Protein AF-A0A9D1CEJ8-F1 (afdb_monomer_lite)

Radius of gyration: 33.01 Å; chains: 1; bounding box: 83×47×90 Å

Foldseek 3Di:
DVVVVVVVVVVVVVVCVVVVVVVVVVVVVVVVVVVQLVVQCVVVVDNVVSVVVVVVVVVVVVQQVVCCVPVVHGPVVVVVLVVLCVPVVSNVVVVVVVLVVCQVVDPDPPDDQQWWWADPPDPLRTAIWGFSDDDPQKTWTFGAAALGRVDGDIDIDGNVRIGGDPDDPVNSNVCRNVVNPDVPPVVRVVCRSVVVVVVVLQVVAFAKEAEPDDDPQNVVDPDDRIDTDSHPVVSVVVLVVVQCCCCPPTDVFWHWDWDDDPRYIYIDIDGD

Secondary structure (DSSP, 8-state):
-HHHHHHHHHHHHHHHHHHHHHHHHHHHHHHHHHHHHHHHHHHHT-HHHHHHHHHHHHHHHHHHHHHHHHHSS-HHHHHHHHHHTTSHHHHHHHHHHHHHHHHHH---TTS--SEEEEE-SSTT-EEEEEEEEEETTEEEEEEE-SS-TTSEEEEEEEGGGEEE----HHHHHHHHHTTTSS-TTHHHHHHHHHHHHHHHHHHH--EEEEESS--TTGGGSS--SEEEESSHHHHHHHHHHHHHHIIIII-SSEEEEEEE-SSEEEEEEEE-

pLDDT: mean 82.59, std 12.03, range [38.78, 96.5]

Sequence (272 aa):
MMSLLFRYVLIGALALIPLFIVVQVVFWVNQLSVDLFQQISLYTNSTLYSSLIIAVTIFILGFIGFSTEKFGKSLVVSVIDKTLDKIPAIRIIYNIVKKITNLFMSKNKDDKKEVVLVEYPKKDLWVPAYVLSKHEDVLVLFVPTSPNPTSGYTVIVQRENIKETSLSVAEASQFIISMGADFIKKEEISAIIKNNKINTIKGNNMTTLRMEKQCGCFKKSSFSAEQTFNTKEEALEEAKNMCEDMNETFCQKHSFSFEENENEILIKMAQN

Structure (mmCIF, N/CA/C/O backbone):
data_AF-A0A9D1CEJ8-F1
#
_entry.id   AF-A0A9D1CEJ8-F1
#
loop_
_atom_site.group_PDB
_atom_site.id
_atom_site.type_symbol
_atom_site.label_atom_id
_atom_site.label_alt_id
_atom_site.label_comp_id
_atom_site.label_asym_id
_atom_site.label_entity_id
_atom_site.label_seq_id
_atom_site.pdbx_PDB_ins_code
_atom_site.Cartn_x
_atom_site.Cartn_y
_atom_site.Cartn_z
_atom_site.occupancy
_atom_site.B_iso_or_equiv
_atom_site.auth_seq_id
_atom_site.auth_comp_id
_atom_site.auth_asym_id
_atom_site.auth_atom_id
_atom_site.pdbx_PDB_model_num
ATOM 1 N N . MET A 1 1 ? 33.376 -26.646 20.771 1.00 59.91 1 MET A N 1
ATOM 2 C CA . MET A 1 1 ? 34.199 -25.672 20.014 1.00 59.91 1 MET A CA 1
ATOM 3 C C . MET A 1 1 ? 33.673 -25.452 18.594 1.00 59.91 1 MET A C 1
ATOM 5 O O . MET A 1 1 ? 33.426 -24.304 18.249 1.00 59.91 1 MET A O 1
ATOM 9 N N . MET A 1 2 ? 33.384 -26.515 17.822 1.00 61.91 2 MET A N 1
ATOM 10 C CA . MET A 1 2 ? 32.759 -26.438 16.481 1.00 61.91 2 MET A CA 1
ATOM 11 C C . MET A 1 2 ? 31.459 -25.605 16.450 1.00 61.91 2 MET A C 1
ATOM 13 O O . MET A 1 2 ? 31.261 -24.797 15.552 1.00 61.91 2 MET A O 1
ATOM 17 N N . SER A 1 3 ? 30.611 -25.730 17.477 1.00 78.44 3 SER A N 1
ATOM 18 C CA . SER A 1 3 ? 29.352 -24.978 17.595 1.00 78.44 3 SER A CA 1
ATOM 19 C C . SER A 1 3 ? 29.535 -23.474 17.833 1.00 78.44 3 SER A C 1
ATOM 21 O O . SER A 1 3 ? 28.673 -22.691 17.444 1.00 78.44 3 SER A O 1
ATOM 23 N N . LEU A 1 4 ? 30.650 -23.052 18.443 1.00 82.50 4 LEU A N 1
ATOM 24 C CA . LEU A 1 4 ? 30.933 -21.642 18.721 1.00 82.50 4 LEU A CA 1
ATOM 25 C C . LEU A 1 4 ? 31.444 -20.939 17.457 1.00 82.50 4 LEU A C 1
ATOM 27 O O . LEU A 1 4 ? 30.945 -19.879 17.095 1.00 82.50 4 LEU A O 1
ATOM 31 N N . LEU A 1 5 ? 32.384 -21.574 16.747 1.00 86.31 5 LEU A N 1
ATOM 32 C CA . LEU A 1 5 ? 32.908 -21.074 15.475 1.00 86.31 5 LEU A CA 1
ATOM 33 C C . LEU A 1 5 ? 31.806 -21.016 14.411 1.00 86.31 5 LEU A C 1
ATOM 35 O O . LEU A 1 5 ? 31.629 -19.983 13.773 1.00 86.31 5 LEU A O 1
ATOM 39 N N . PHE A 1 6 ? 31.003 -22.078 14.289 1.00 90.81 6 PHE A N 1
ATOM 40 C CA . PHE A 1 6 ? 29.855 -22.103 13.381 1.00 90.81 6 PHE A CA 1
ATOM 41 C C . PHE A 1 6 ? 28.839 -20.993 13.696 1.00 90.81 6 PHE A C 1
ATOM 43 O O . PHE A 1 6 ? 28.349 -20.336 12.783 1.00 90.81 6 PHE A O 1
ATOM 50 N N . ARG A 1 7 ? 28.576 -20.712 14.982 1.00 89.75 7 ARG A N 1
ATOM 51 C CA . ARG A 1 7 ? 27.690 -19.616 15.402 1.00 89.75 7 ARG A CA 1
ATOM 52 C C . ARG A 1 7 ? 28.203 -18.249 14.945 1.00 89.75 7 ARG A C 1
ATOM 54 O O . ARG A 1 7 ? 27.414 -17.470 14.420 1.00 89.75 7 ARG A O 1
ATOM 61 N N . TYR A 1 8 ? 29.492 -17.952 15.112 1.00 93.69 8 TYR A N 1
ATOM 62 C CA . TYR A 1 8 ? 30.057 -16.675 14.657 1.00 93.69 8 TYR A CA 1
ATOM 63 C C . TYR A 1 8 ? 30.065 -16.548 13.130 1.00 93.69 8 TYR A C 1
ATOM 65 O O . TYR A 1 8 ? 29.731 -15.483 12.616 1.00 93.69 8 TYR A O 1
ATOM 73 N N . VAL A 1 9 ? 30.365 -17.633 12.407 1.00 94.56 9 VAL A N 1
ATOM 74 C CA . VAL A 1 9 ? 30.275 -17.668 10.938 1.00 94.56 9 VAL A CA 1
ATOM 75 C C . VAL A 1 9 ? 28.839 -17.413 10.473 1.00 94.56 9 VAL A C 1
ATOM 77 O O . VAL A 1 9 ? 28.629 -16.611 9.569 1.00 94.56 9 VAL A O 1
ATOM 80 N N . LEU A 1 10 ? 27.843 -18.030 11.114 1.00 92.69 10 LEU A N 1
ATOM 81 C CA . LEU A 1 10 ? 26.433 -17.872 10.753 1.00 92.69 10 LEU A CA 1
ATOM 82 C C . LEU A 1 10 ? 25.906 -16.460 11.057 1.00 92.69 10 LEU A C 1
ATOM 84 O O . LEU A 1 10 ? 25.199 -15.887 10.234 1.00 92.69 10 LEU A O 1
ATOM 88 N N . ILE A 1 11 ? 26.300 -15.867 12.192 1.00 94.31 11 ILE A N 1
ATOM 89 C CA . ILE A 1 11 ? 25.991 -14.463 12.519 1.00 94.31 11 ILE A CA 1
ATOM 90 C C . ILE A 1 11 ? 26.627 -13.521 11.488 1.00 94.31 11 ILE A C 1
ATOM 92 O O . ILE A 1 11 ? 25.953 -12.622 10.991 1.00 94.31 11 ILE A O 1
ATOM 96 N N . GLY A 1 12 ? 27.897 -13.745 11.135 1.00 94.12 12 GLY A N 1
ATOM 97 C CA . GLY A 1 12 ? 28.589 -12.960 10.111 1.00 94.12 12 GLY A CA 1
ATOM 98 C C . GLY A 1 12 ? 27.935 -13.083 8.732 1.00 94.12 12 GLY A C 1
ATOM 99 O O . GLY A 1 12 ? 27.731 -12.077 8.060 1.00 94.12 12 GLY A O 1
ATOM 100 N N . ALA A 1 13 ? 27.536 -14.294 8.336 1.00 93.25 13 ALA A N 1
ATOM 101 C CA . ALA A 1 13 ? 26.835 -14.536 7.078 1.00 93.25 13 ALA A CA 1
ATOM 102 C C . ALA A 1 13 ? 25.468 -13.832 7.038 1.00 93.25 13 ALA A C 1
ATOM 104 O O . ALA A 1 13 ? 25.184 -13.122 6.077 1.00 93.25 13 ALA A O 1
ATOM 105 N N . LEU A 1 14 ? 24.652 -13.966 8.092 1.00 93.56 14 LEU A N 1
ATOM 106 C CA . LEU A 1 14 ? 23.350 -13.294 8.209 1.00 93.56 14 LEU A CA 1
ATOM 107 C C . LEU A 1 14 ? 23.483 -11.767 8.145 1.00 93.56 14 LEU A C 1
ATOM 109 O O . LEU A 1 14 ? 22.696 -11.114 7.464 1.00 93.56 14 LEU A O 1
ATOM 113 N N . ALA A 1 15 ? 24.499 -11.202 8.803 1.00 93.44 15 ALA A N 1
ATOM 114 C CA . ALA A 1 15 ? 24.759 -9.764 8.788 1.00 93.44 15 ALA A CA 1
ATOM 115 C C . ALA A 1 15 ? 25.098 -9.228 7.383 1.00 93.44 15 ALA A C 1
ATOM 117 O O . ALA A 1 15 ? 24.832 -8.063 7.092 1.00 93.44 15 ALA A O 1
ATOM 118 N N . LEU A 1 16 ? 25.650 -10.068 6.501 1.00 95.94 16 LEU A N 1
ATOM 119 C CA . LEU A 1 16 ? 26.005 -9.697 5.129 1.00 95.94 16 LEU A CA 1
ATOM 120 C C . LEU A 1 16 ? 24.867 -9.894 4.115 1.00 95.94 16 LEU A C 1
ATOM 122 O O . LEU A 1 16 ? 24.979 -9.396 2.995 1.00 95.94 16 LEU A O 1
ATOM 126 N N . ILE A 1 17 ? 23.765 -10.565 4.479 1.00 94.44 17 ILE A N 1
ATOM 127 C CA . ILE A 1 17 ? 22.633 -10.812 3.565 1.00 94.44 17 ILE A CA 1
ATOM 128 C C . ILE A 1 17 ? 22.080 -9.516 2.947 1.00 94.44 17 ILE A C 1
ATOM 130 O O . ILE A 1 17 ? 21.926 -9.487 1.726 1.00 94.44 17 ILE A O 1
ATOM 134 N N . PRO A 1 18 ? 21.809 -8.429 3.702 1.00 90.88 18 PRO A N 1
ATOM 135 C CA . PRO A 1 18 ? 21.280 -7.201 3.106 1.00 90.88 18 PRO A CA 1
ATOM 136 C C . PRO A 1 18 ? 22.221 -6.605 2.054 1.00 90.88 18 PRO A C 1
ATOM 138 O O . PRO A 1 18 ? 21.777 -6.217 0.975 1.00 90.88 18 PRO A O 1
ATOM 141 N N . LEU A 1 19 ? 23.530 -6.597 2.331 1.00 94.50 19 LEU A N 1
ATOM 142 C CA . LEU A 1 19 ? 24.539 -6.128 1.382 1.00 94.50 19 LEU A CA 1
ATOM 143 C C . LEU A 1 19 ? 24.573 -7.012 0.130 1.00 94.50 19 LEU A C 1
ATOM 145 O O . LEU A 1 19 ? 24.604 -6.500 -0.987 1.00 94.50 19 LEU A O 1
ATOM 149 N N . PHE A 1 20 ? 24.520 -8.333 0.309 1.00 95.19 20 PHE A N 1
ATOM 150 C CA . PHE A 1 20 ? 24.457 -9.284 -0.796 1.00 95.19 20 PHE A CA 1
ATOM 151 C C . PHE A 1 20 ? 23.229 -9.045 -1.688 1.00 95.19 20 PHE A C 1
ATOM 153 O O . PHE A 1 20 ? 23.363 -9.030 -2.910 1.00 95.19 20 PHE A O 1
ATOM 160 N N . ILE A 1 21 ? 22.055 -8.785 -1.100 1.00 93.00 21 ILE A N 1
ATOM 161 C CA . ILE A 1 21 ? 20.830 -8.462 -1.849 1.00 93.00 21 ILE A CA 1
ATOM 162 C C . ILE A 1 21 ? 21.005 -7.168 -2.652 1.00 93.00 21 ILE A C 1
ATOM 164 O O . ILE A 1 21 ? 20.671 -7.145 -3.834 1.00 93.00 21 ILE A O 1
ATOM 168 N N . VAL A 1 22 ? 21.563 -6.108 -2.059 1.00 93.94 22 VAL A N 1
ATOM 169 C CA . VAL A 1 22 ? 21.827 -4.848 -2.780 1.00 93.94 22 VAL A CA 1
ATOM 170 C C . VAL A 1 22 ? 22.737 -5.092 -3.985 1.00 93.94 22 VAL A C 1
ATOM 172 O O . VAL A 1 22 ? 22.436 -4.634 -5.086 1.00 93.94 22 VAL A O 1
ATOM 175 N N . VAL A 1 23 ? 23.811 -5.864 -3.807 1.00 96.50 23 VAL A N 1
ATOM 176 C CA . VAL A 1 23 ? 24.725 -6.230 -4.897 1.00 96.50 23 VAL A CA 1
ATOM 177 C C . VAL A 1 23 ? 23.991 -7.004 -6.002 1.00 96.50 23 VAL A C 1
ATOM 179 O O . VAL A 1 23 ? 24.150 -6.674 -7.176 1.00 96.50 23 VAL A O 1
ATOM 182 N N . GLN A 1 24 ? 23.141 -7.975 -5.653 1.00 94.56 24 GLN A N 1
ATOM 183 C CA . GLN A 1 24 ? 22.321 -8.717 -6.623 1.00 94.56 24 GLN A CA 1
ATOM 184 C C . GLN A 1 24 ? 21.390 -7.799 -7.424 1.00 94.56 24 GLN A C 1
ATOM 186 O O . GLN A 1 24 ? 21.320 -7.914 -8.646 1.00 94.56 24 GLN A O 1
ATOM 191 N N . VAL A 1 25 ? 20.717 -6.855 -6.760 1.00 92.31 25 VAL A N 1
ATOM 192 C CA . VAL A 1 25 ? 19.839 -5.877 -7.421 1.00 92.31 25 VAL A CA 1
ATOM 193 C C . VAL A 1 25 ? 20.630 -5.018 -8.409 1.00 92.31 25 VAL A C 1
ATOM 195 O O . VAL A 1 25 ? 20.176 -4.813 -9.532 1.00 92.31 25 VAL A O 1
ATOM 198 N N . VAL A 1 26 ? 21.831 -4.561 -8.041 1.00 94.38 26 VAL A N 1
ATOM 199 C CA . VAL A 1 26 ? 22.698 -3.776 -8.937 1.00 94.38 26 VAL A CA 1
ATOM 200 C C . VAL A 1 26 ? 23.083 -4.575 -10.183 1.00 94.38 26 VAL A C 1
ATOM 202 O O . VAL A 1 26 ? 22.958 -4.066 -11.298 1.00 94.38 26 VAL A O 1
ATOM 205 N N . PHE A 1 27 ? 23.501 -5.834 -10.022 1.00 94.31 27 PHE A N 1
ATOM 206 C CA . PHE A 1 27 ? 23.815 -6.699 -11.162 1.00 94.31 27 PHE A CA 1
ATOM 207 C C . PHE A 1 27 ? 22.592 -6.970 -12.040 1.00 94.31 27 PHE A C 1
ATOM 209 O O . PHE A 1 27 ? 22.706 -6.924 -13.264 1.00 94.31 27 PHE A O 1
ATOM 216 N N . TRP A 1 28 ? 21.421 -7.186 -11.438 1.00 94.50 28 TRP A N 1
ATOM 217 C CA . TRP A 1 28 ? 20.170 -7.377 -12.168 1.00 94.50 28 TRP A CA 1
ATOM 218 C C . TRP A 1 28 ? 19.786 -6.142 -12.996 1.00 94.50 28 TRP A C 1
ATOM 220 O O . TRP A 1 28 ? 19.469 -6.276 -14.175 1.00 94.50 28 TRP A O 1
ATOM 230 N N . VAL A 1 29 ? 19.884 -4.933 -12.427 1.00 90.62 29 VAL A N 1
ATOM 231 C CA . VAL A 1 29 ? 19.626 -3.673 -13.151 1.00 90.62 29 VAL A CA 1
ATOM 232 C C . VAL A 1 29 ? 20.618 -3.477 -14.299 1.00 90.62 29 VAL A C 1
ATOM 234 O O . VAL A 1 29 ? 20.222 -3.061 -15.391 1.00 90.62 29 VAL A O 1
ATOM 237 N N . ASN A 1 30 ? 21.898 -3.785 -14.078 1.00 92.12 30 ASN A N 1
ATOM 238 C CA . ASN A 1 30 ? 22.907 -3.717 -15.130 1.00 92.12 30 ASN A CA 1
ATOM 239 C C . ASN A 1 30 ? 22.579 -4.688 -16.275 1.00 92.12 30 ASN A C 1
ATOM 241 O O . ASN A 1 30 ? 22.570 -4.281 -17.434 1.00 92.12 30 ASN A O 1
ATOM 245 N N . GLN A 1 31 ? 22.238 -5.939 -15.952 1.00 91.25 31 GLN A N 1
ATOM 246 C CA . GLN A 1 31 ? 21.870 -6.943 -16.948 1.00 91.25 31 GLN A CA 1
ATOM 247 C C . GLN A 1 31 ? 20.624 -6.528 -17.735 1.00 91.25 31 GLN A C 1
ATOM 249 O O . GLN A 1 31 ? 20.653 -6.522 -18.960 1.00 91.25 31 GLN A O 1
ATOM 254 N N . LEU A 1 32 ? 19.571 -6.079 -17.044 1.00 90.19 32 LEU A N 1
ATOM 255 C CA . LEU A 1 32 ? 18.360 -5.553 -17.673 1.00 90.19 32 LEU A CA 1
ATOM 256 C C . LEU A 1 32 ? 18.681 -4.408 -18.646 1.00 90.19 32 LEU A C 1
ATOM 258 O O . LEU A 1 32 ? 18.133 -4.353 -19.745 1.00 90.19 32 LEU A O 1
ATOM 262 N N . SER A 1 33 ? 19.584 -3.503 -18.261 1.00 86.06 33 SER A N 1
ATOM 263 C CA . SER A 1 33 ? 19.989 -2.374 -19.106 1.00 86.06 33 SER A CA 1
ATOM 264 C C . SER A 1 33 ? 20.724 -2.837 -20.368 1.00 86.06 33 SER A C 1
ATOM 266 O O . SER A 1 33 ? 20.442 -2.338 -21.459 1.00 86.06 33 SER A O 1
ATOM 268 N N . VAL A 1 34 ? 21.637 -3.805 -20.234 1.00 89.12 34 VAL A N 1
ATOM 269 C CA . VAL A 1 34 ? 22.367 -4.402 -21.363 1.00 89.12 34 VAL A CA 1
ATOM 270 C C . VAL A 1 34 ? 21.415 -5.148 -22.293 1.00 89.12 34 VAL A C 1
ATOM 272 O O . VAL A 1 34 ? 21.475 -4.938 -23.503 1.00 89.12 34 VAL A O 1
ATOM 275 N N . ASP A 1 35 ? 20.504 -5.954 -21.749 1.00 88.88 35 ASP A N 1
ATOM 276 C CA . ASP A 1 35 ? 19.550 -6.742 -22.530 1.00 88.88 35 ASP A CA 1
ATOM 277 C C . ASP A 1 35 ? 18.623 -5.831 -23.351 1.00 88.88 35 ASP A C 1
ATOM 279 O O . ASP A 1 35 ? 18.440 -6.046 -24.552 1.00 88.88 35 ASP A O 1
ATOM 283 N N . LEU A 1 36 ? 18.087 -4.767 -22.739 1.00 86.19 36 LEU A N 1
ATOM 284 C CA . LEU A 1 36 ? 17.272 -3.768 -23.440 1.00 86.19 36 LEU A CA 1
ATOM 285 C C . LEU A 1 36 ? 18.071 -3.052 -24.539 1.00 86.19 36 LEU A C 1
ATOM 287 O O . LEU A 1 36 ? 17.572 -2.885 -25.655 1.00 86.19 36 LEU A O 1
ATOM 291 N N . PHE A 1 37 ? 19.320 -2.663 -24.258 1.00 86.94 37 PHE A N 1
ATOM 292 C CA . PHE A 1 37 ? 20.194 -2.035 -25.253 1.00 86.94 37 PHE A CA 1
ATOM 293 C C . PHE A 1 37 ? 20.489 -2.976 -26.423 1.00 86.94 37 PHE A C 1
ATOM 295 O O . PHE A 1 37 ? 20.410 -2.571 -27.583 1.00 86.94 37 PHE A O 1
ATOM 302 N N . GLN A 1 38 ? 20.802 -4.239 -26.135 1.00 86.62 38 GLN A N 1
ATOM 303 C CA . GLN A 1 38 ? 21.131 -5.233 -27.145 1.00 86.62 38 GLN A CA 1
ATOM 304 C C . GLN A 1 38 ? 19.926 -5.547 -28.033 1.00 86.62 38 GLN A C 1
ATOM 306 O O . GLN A 1 38 ? 20.083 -5.598 -29.249 1.00 86.62 38 GLN A O 1
ATOM 311 N N . GLN A 1 39 ? 18.723 -5.687 -27.468 1.00 87.38 39 GLN A N 1
ATOM 312 C CA . GLN A 1 39 ? 17.503 -5.905 -28.254 1.00 87.38 39 GLN A CA 1
ATOM 313 C C . GLN A 1 39 ? 17.250 -4.766 -29.254 1.00 87.38 39 GLN A C 1
ATOM 315 O O . GLN A 1 39 ? 16.968 -5.020 -30.426 1.00 87.38 39 GLN A O 1
ATOM 320 N N . ILE A 1 40 ? 17.418 -3.512 -28.825 1.00 83.94 40 ILE A N 1
ATOM 321 C CA . ILE A 1 40 ? 17.265 -2.337 -29.699 1.00 83.94 40 ILE A CA 1
ATOM 322 C C . ILE A 1 40 ? 18.401 -2.270 -30.735 1.00 83.94 40 ILE A C 1
ATOM 324 O O . ILE A 1 40 ? 18.158 -1.969 -31.907 1.00 83.94 40 ILE A O 1
ATOM 328 N N . SER A 1 41 ? 19.631 -2.592 -30.325 1.00 84.44 41 SER A N 1
ATOM 329 C CA . SER A 1 41 ? 20.813 -2.609 -31.195 1.00 84.44 41 SER A CA 1
ATOM 330 C C . SER A 1 41 ? 20.728 -3.652 -32.297 1.00 84.44 41 SER A C 1
ATOM 332 O O . SER A 1 41 ? 21.037 -3.341 -33.445 1.00 84.44 41 SER A O 1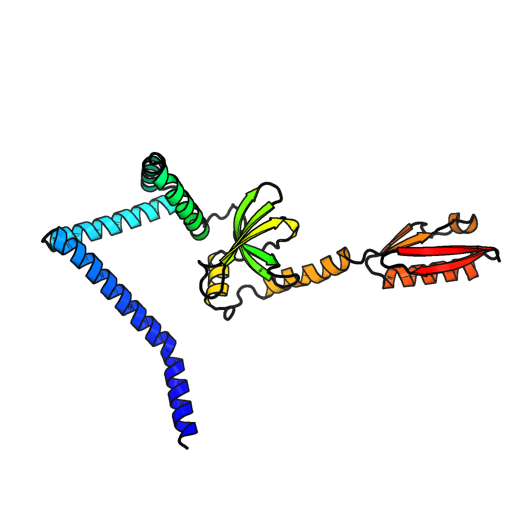
ATOM 334 N N . LEU A 1 42 ? 20.215 -4.844 -31.992 1.00 83.62 42 LEU A N 1
ATOM 335 C CA . LEU A 1 42 ? 19.968 -5.890 -32.983 1.00 83.62 42 LEU A CA 1
ATOM 336 C C . LEU A 1 42 ? 18.916 -5.470 -34.015 1.00 83.62 42 LEU A C 1
ATOM 338 O O . LEU A 1 42 ? 19.057 -5.786 -35.192 1.00 83.62 42 LEU A O 1
ATOM 342 N N . TYR A 1 43 ? 17.885 -4.733 -33.598 1.00 84.38 43 TYR A N 1
ATOM 343 C CA . TYR A 1 43 ? 16.869 -4.225 -34.521 1.00 84.38 43 TYR A CA 1
ATOM 344 C C . TYR A 1 43 ? 17.403 -3.096 -35.414 1.00 84.38 43 TYR A C 1
ATOM 346 O O . TYR A 1 43 ? 17.057 -3.001 -36.590 1.00 84.38 43 TYR A O 1
ATOM 354 N N . THR A 1 44 ? 18.258 -2.236 -34.862 1.00 83.19 44 THR A N 1
ATOM 355 C CA . THR A 1 44 ? 18.708 -1.012 -35.538 1.00 83.19 44 THR A CA 1
ATOM 356 C C . THR A 1 44 ? 20.034 -1.190 -36.290 1.00 83.19 44 THR A C 1
ATOM 358 O O . THR A 1 44 ? 20.394 -0.349 -37.112 1.00 83.19 44 THR A O 1
ATOM 361 N N . ASN A 1 45 ? 20.779 -2.269 -36.015 1.00 81.88 45 ASN A N 1
ATOM 362 C CA . ASN A 1 45 ? 22.117 -2.564 -36.549 1.00 81.88 45 ASN A CA 1
ATOM 363 C C . ASN A 1 45 ? 23.131 -1.413 -36.387 1.00 81.88 45 ASN A C 1
ATOM 365 O O . ASN A 1 45 ? 24.085 -1.279 -37.153 1.00 81.88 45 ASN A O 1
ATOM 369 N N . SER A 1 46 ? 22.930 -0.551 -35.387 1.00 87.75 46 SER A N 1
ATOM 370 C CA . SER A 1 46 ? 23.779 0.613 -35.146 1.00 87.75 46 SER A CA 1
ATOM 371 C C . SER A 1 46 ? 23.694 1.086 -33.701 1.00 87.75 46 SER A C 1
ATOM 373 O O . SER A 1 46 ? 22.618 1.396 -33.175 1.00 87.75 46 SER A O 1
ATOM 375 N N . THR A 1 47 ? 24.862 1.210 -33.073 1.00 85.00 47 THR A N 1
ATOM 376 C CA . THR A 1 47 ? 25.028 1.683 -31.694 1.00 85.00 47 THR A CA 1
ATOM 377 C C . THR A 1 47 ? 24.535 3.122 -31.521 1.00 85.00 47 THR A C 1
ATOM 379 O O . THR A 1 47 ? 23.898 3.438 -30.516 1.00 85.00 47 THR A O 1
ATOM 382 N N . LEU A 1 48 ? 24.770 3.991 -32.516 1.00 86.31 48 LEU A N 1
ATOM 383 C CA . LEU A 1 48 ? 24.361 5.400 -32.465 1.00 86.31 48 LEU A CA 1
ATOM 384 C C . LEU A 1 48 ? 22.840 5.540 -32.415 1.00 86.31 48 LEU A C 1
ATOM 386 O O . LEU A 1 48 ? 22.315 6.157 -31.491 1.00 86.31 48 LEU A O 1
ATOM 390 N N . TYR A 1 49 ? 22.123 4.919 -33.350 1.00 85.44 49 TYR A N 1
ATOM 391 C CA . TYR A 1 49 ? 20.664 5.002 -33.364 1.00 85.44 49 TYR A CA 1
ATOM 392 C C . TYR A 1 49 ? 20.030 4.345 -32.130 1.00 85.44 49 TYR A C 1
ATOM 394 O O . TYR A 1 49 ? 19.061 4.874 -31.595 1.00 85.44 49 TYR A O 1
ATOM 402 N N . SER A 1 50 ? 20.615 3.263 -31.613 1.00 85.19 50 SER A N 1
ATOM 403 C CA . SER A 1 50 ? 20.132 2.601 -30.391 1.00 85.19 50 SER A CA 1
ATOM 404 C C . S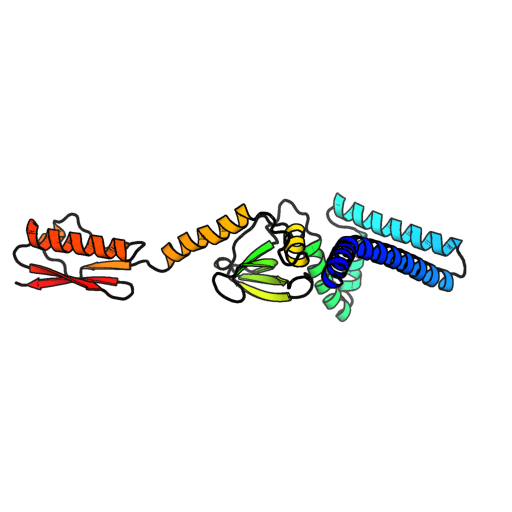ER A 1 50 ? 20.260 3.494 -29.162 1.00 85.19 50 SER A C 1
ATOM 406 O O . SER A 1 50 ? 19.307 3.650 -28.398 1.00 85.19 50 SER A O 1
ATOM 408 N N . SER A 1 51 ? 21.417 4.148 -29.007 1.00 85.25 51 SER A N 1
ATOM 409 C CA . SER A 1 51 ? 21.634 5.129 -27.940 1.00 85.25 51 SER A CA 1
ATOM 410 C C . SER A 1 51 ? 20.675 6.320 -28.051 1.00 85.25 51 SER A C 1
ATOM 412 O O . SER A 1 51 ? 20.130 6.762 -27.041 1.00 85.25 51 SER A O 1
ATOM 414 N N . LEU A 1 52 ? 20.386 6.781 -29.275 1.00 89.44 52 LEU A N 1
ATOM 415 C CA . LEU A 1 52 ? 19.435 7.861 -29.527 1.00 89.44 52 LEU A CA 1
ATOM 416 C C . LEU A 1 52 ? 17.999 7.459 -29.167 1.00 89.44 52 LEU A C 1
ATOM 418 O O . LEU A 1 52 ? 17.310 8.225 -28.501 1.00 89.44 52 LEU A O 1
ATOM 422 N N . ILE A 1 53 ? 17.553 6.259 -29.552 1.00 87.19 53 ILE A N 1
ATOM 423 C CA . ILE A 1 53 ? 16.219 5.736 -29.212 1.00 87.19 53 ILE A CA 1
ATOM 424 C C . ILE A 1 53 ? 16.043 5.657 -27.693 1.00 87.19 53 ILE A C 1
ATOM 426 O O . ILE A 1 53 ? 15.014 6.085 -27.167 1.00 87.19 53 ILE A O 1
ATOM 430 N N . ILE A 1 54 ? 17.050 5.159 -26.972 1.00 86.81 54 ILE A N 1
ATOM 431 C CA . ILE A 1 54 ? 17.013 5.076 -25.506 1.00 86.81 54 ILE A CA 1
ATOM 432 C C . ILE A 1 54 ? 16.991 6.474 -24.885 1.00 86.81 54 ILE A C 1
ATOM 434 O O . ILE A 1 54 ? 16.156 6.737 -24.022 1.00 86.81 54 ILE A O 1
ATOM 438 N N . ALA A 1 55 ? 17.839 7.395 -25.352 1.00 88.50 55 ALA A N 1
ATOM 439 C CA . ALA A 1 55 ? 17.864 8.772 -24.861 1.00 88.50 55 ALA A CA 1
ATOM 440 C C . ALA A 1 55 ? 16.519 9.484 -25.081 1.00 88.50 55 ALA A C 1
ATOM 442 O O . ALA A 1 55 ? 15.997 10.121 -24.167 1.00 88.50 55 ALA A O 1
ATOM 443 N N . VAL A 1 56 ? 15.916 9.319 -26.261 1.00 90.62 56 VAL A N 1
ATOM 444 C CA . VAL A 1 56 ? 14.581 9.844 -26.575 1.00 90.62 56 VAL A CA 1
ATOM 445 C C . VAL A 1 56 ? 13.519 9.196 -25.688 1.00 90.62 56 VAL A C 1
ATOM 447 O O . VAL A 1 56 ? 12.647 9.896 -25.182 1.00 90.62 56 VAL A O 1
ATOM 450 N N . THR A 1 57 ? 13.604 7.890 -25.435 1.00 86.81 57 THR A N 1
ATOM 451 C CA . THR A 1 57 ? 12.671 7.182 -24.544 1.00 86.81 57 THR A CA 1
ATOM 452 C C . THR A 1 57 ? 12.746 7.725 -23.117 1.00 86.81 57 THR A C 1
ATOM 454 O O . THR A 1 57 ? 11.716 8.068 -22.538 1.00 86.81 57 THR A O 1
ATOM 457 N N . ILE A 1 58 ? 13.955 7.878 -22.566 1.00 88.38 58 ILE A N 1
ATOM 458 C CA . ILE A 1 58 ? 14.174 8.470 -21.238 1.00 88.38 58 ILE A CA 1
ATOM 459 C C . ILE A 1 58 ? 13.640 9.905 -21.201 1.00 88.38 58 ILE A C 1
ATOM 461 O O . ILE A 1 58 ? 12.946 10.279 -20.256 1.00 88.38 58 ILE A O 1
ATOM 465 N N . PHE A 1 59 ? 13.908 10.697 -22.241 1.00 91.56 59 PHE A N 1
ATOM 466 C CA . PHE A 1 59 ? 13.410 12.065 -22.349 1.00 91.56 59 PHE A CA 1
ATOM 467 C C . PHE A 1 59 ? 11.877 12.123 -22.368 1.00 91.56 59 PHE A C 1
ATOM 469 O O . PHE A 1 59 ? 11.290 12.919 -21.639 1.00 91.56 59 PHE A O 1
ATOM 476 N N . ILE A 1 60 ? 11.214 11.257 -23.142 1.00 87.19 60 ILE A N 1
ATOM 477 C CA . ILE A 1 60 ? 9.748 11.170 -23.195 1.00 87.19 60 ILE A CA 1
ATOM 478 C C . ILE A 1 60 ? 9.182 10.784 -21.825 1.00 87.19 60 ILE A C 1
ATOM 480 O O . ILE A 1 60 ? 8.237 11.423 -21.363 1.00 87.19 60 ILE A O 1
ATOM 484 N N . LEU A 1 61 ? 9.762 9.787 -21.149 1.00 87.50 61 LEU A N 1
ATOM 485 C CA . LEU A 1 61 ? 9.341 9.391 -19.801 1.00 87.50 61 LEU A CA 1
ATOM 486 C C . LEU A 1 61 ? 9.496 10.546 -18.802 1.00 87.50 61 LEU A C 1
ATOM 488 O O . LEU A 1 61 ? 8.559 10.844 -18.059 1.00 87.50 61 LEU A O 1
ATOM 492 N N . GLY A 1 62 ? 10.633 11.247 -18.835 1.00 86.88 62 GLY A N 1
ATOM 493 C CA . GLY A 1 62 ? 10.874 12.435 -18.016 1.00 86.88 62 GLY A CA 1
ATOM 494 C C . GLY A 1 62 ? 9.882 13.563 -18.309 1.00 86.88 62 GLY A C 1
ATOM 495 O O . GLY A 1 62 ? 9.333 14.163 -17.387 1.00 86.88 62 GLY A O 1
ATOM 496 N N . PHE A 1 63 ? 9.574 13.806 -19.584 1.00 87.44 63 PHE A N 1
ATOM 497 C CA . PHE A 1 63 ? 8.601 14.811 -20.008 1.00 87.44 63 PHE A CA 1
ATOM 498 C C . PHE A 1 63 ? 7.169 14.469 -19.568 1.00 87.44 63 PHE A C 1
ATOM 500 O O . PHE A 1 63 ? 6.430 15.353 -19.125 1.00 87.44 63 PHE A O 1
ATOM 507 N N . ILE A 1 64 ? 6.770 13.193 -19.645 1.00 85.19 64 ILE A N 1
ATOM 508 C CA . ILE A 1 64 ? 5.482 12.707 -19.127 1.00 85.19 64 ILE A CA 1
ATOM 509 C C . ILE A 1 64 ? 5.412 12.909 -17.612 1.00 85.19 64 ILE A C 1
ATOM 511 O O . ILE A 1 64 ? 4.392 13.403 -17.124 1.00 85.19 64 ILE A O 1
ATOM 515 N N . GLY A 1 65 ? 6.480 12.567 -16.884 1.00 83.62 65 GLY A N 1
ATOM 516 C CA . GLY A 1 65 ? 6.580 12.774 -15.439 1.00 83.62 65 GLY A CA 1
ATOM 517 C C . GLY A 1 65 ? 6.424 14.246 -15.064 1.00 83.62 65 GLY A C 1
ATOM 518 O O . GLY A 1 65 ? 5.502 14.596 -14.330 1.00 83.62 65 GLY A O 1
ATOM 519 N N . PHE A 1 66 ? 7.239 15.116 -15.666 1.00 83.69 66 PHE A N 1
ATOM 520 C CA . PHE A 1 66 ? 7.186 16.567 -15.468 1.00 83.69 66 PHE A CA 1
ATOM 521 C C . PHE A 1 66 ? 5.804 17.156 -15.780 1.00 83.69 66 PHE A C 1
ATOM 523 O O . PHE A 1 66 ? 5.271 17.961 -15.018 1.00 83.69 66 PHE A O 1
ATOM 530 N N . SER A 1 67 ? 5.191 16.739 -16.891 1.00 81.19 67 SER A N 1
ATOM 531 C CA . SER A 1 67 ? 3.865 17.226 -17.286 1.00 81.19 67 SER A CA 1
ATOM 532 C C . SER A 1 67 ? 2.773 16.781 -16.313 1.00 81.19 67 SER A C 1
ATOM 534 O O . SER A 1 67 ? 1.865 17.552 -16.010 1.00 81.19 67 SER A O 1
ATOM 536 N N . THR A 1 68 ? 2.863 15.547 -15.812 1.00 78.62 68 THR A N 1
ATOM 537 C CA . THR A 1 68 ? 1.909 15.000 -14.837 1.00 78.62 68 THR A CA 1
ATOM 538 C C . THR A 1 68 ? 2.033 15.713 -13.493 1.00 78.62 68 THR A C 1
ATOM 540 O O . THR A 1 68 ? 1.016 16.074 -12.911 1.00 78.62 68 THR A O 1
ATOM 543 N N . GLU A 1 69 ? 3.257 15.983 -13.036 1.00 75.50 69 GLU A N 1
ATOM 544 C CA . GLU A 1 69 ? 3.508 16.723 -11.796 1.00 75.50 69 GLU A CA 1
ATOM 545 C C . GLU A 1 69 ? 3.037 18.181 -11.887 1.00 75.50 69 GLU A C 1
ATOM 547 O O . GLU A 1 69 ? 2.364 18.671 -10.983 1.00 75.50 69 GLU A O 1
ATOM 552 N N . LYS A 1 70 ? 3.351 18.878 -12.987 1.00 75.88 70 LYS A N 1
ATOM 553 C CA . LYS A 1 70 ? 3.093 20.320 -13.111 1.00 75.88 70 LYS A CA 1
ATOM 554 C C . LYS A 1 70 ? 1.651 20.668 -13.478 1.00 75.88 70 LYS A C 1
ATOM 556 O O . LYS A 1 70 ? 1.141 21.690 -13.030 1.00 75.88 70 LYS A O 1
ATOM 561 N N . PHE A 1 71 ? 1.005 19.859 -14.317 1.00 72.31 71 PHE A N 1
ATOM 562 C CA . PHE A 1 71 ? -0.321 20.164 -14.872 1.00 72.31 71 PHE A CA 1
ATOM 563 C C . PHE A 1 71 ? -1.411 19.188 -14.409 1.00 72.31 71 PHE A C 1
ATOM 565 O O . PHE A 1 71 ? -2.551 19.279 -14.863 1.00 72.31 71 PHE A O 1
ATOM 572 N N . GLY A 1 72 ? -1.078 18.216 -13.551 1.00 68.00 72 GLY A N 1
ATOM 573 C CA . GLY A 1 72 ? -1.997 17.193 -13.036 1.00 68.00 72 GLY A CA 1
ATOM 574 C C . GLY A 1 72 ? -2.447 16.148 -14.068 1.00 68.00 72 GLY A C 1
ATOM 575 O O . GLY A 1 72 ? -2.948 15.089 -13.695 1.00 68.00 72 GLY A O 1
ATOM 576 N N . LYS A 1 73 ? -2.271 16.414 -15.370 1.00 67.88 73 LYS A N 1
ATOM 577 C CA . LYS A 1 73 ? -2.550 15.496 -16.482 1.00 67.88 73 LYS A CA 1
ATOM 578 C C . LYS A 1 73 ? -1.521 15.688 -17.592 1.00 67.88 73 LYS A C 1
ATOM 580 O O . LYS A 1 73 ? -1.301 16.799 -18.064 1.00 67.88 73 LYS A O 1
ATOM 585 N N . SER A 1 74 ? -0.936 14.591 -18.065 1.00 76.31 74 SER A N 1
ATOM 586 C CA . SER A 1 74 ? -0.075 14.605 -19.249 1.00 76.31 74 SER A CA 1
ATOM 587 C C . SER A 1 74 ? -0.914 14.563 -20.535 1.00 76.31 74 SER A C 1
ATOM 589 O O . SER A 1 74 ? -1.803 13.718 -20.690 1.00 76.31 74 SER A O 1
ATOM 591 N N . LEU A 1 75 ? -0.615 15.460 -21.484 1.00 73.94 75 LEU A N 1
ATOM 592 C CA . LEU A 1 75 ? -1.205 15.450 -22.832 1.00 73.94 75 LEU A CA 1
ATOM 593 C C . LEU A 1 75 ? -0.953 14.115 -23.541 1.00 73.94 75 LEU A C 1
ATOM 595 O O . LEU A 1 75 ? -1.858 13.577 -24.174 1.00 73.94 75 LEU A O 1
ATOM 599 N N . VAL A 1 76 ? 0.246 13.548 -23.375 1.00 76.19 76 VAL A N 1
ATOM 600 C CA . VAL A 1 76 ? 0.624 12.253 -23.959 1.00 76.19 76 VAL A CA 1
ATOM 601 C C . VAL A 1 76 ? -0.251 11.135 -23.393 1.00 76.19 76 VAL A C 1
ATOM 603 O O . VAL A 1 76 ? -0.828 10.362 -24.154 1.00 76.19 76 VAL A O 1
ATOM 606 N N . VAL A 1 77 ? -0.430 11.101 -22.068 1.00 80.31 77 VAL A N 1
ATOM 607 C CA . VAL A 1 77 ? -1.300 10.115 -21.402 1.00 80.31 77 VAL A CA 1
ATOM 608 C C . VAL A 1 77 ? -2.744 10.255 -21.885 1.00 80.31 77 VAL A C 1
ATOM 610 O O . VAL A 1 77 ? -3.383 9.259 -22.197 1.00 80.31 77 VAL A O 1
ATOM 613 N N . SER A 1 78 ? -3.230 11.485 -22.057 1.00 81.06 78 SER A N 1
ATOM 614 C CA . SER A 1 78 ? -4.592 11.748 -22.541 1.00 81.06 78 SER A CA 1
ATOM 615 C C . SER A 1 78 ? -4.822 11.276 -23.986 1.00 81.06 78 SER A C 1
ATOM 617 O O . SER A 1 78 ? -5.931 10.881 -24.347 1.00 81.06 78 SER A O 1
ATOM 619 N N . VAL A 1 79 ? -3.793 11.329 -24.838 1.00 83.88 79 VAL A N 1
ATOM 620 C CA . VAL A 1 79 ? -3.853 10.810 -26.216 1.00 83.88 79 VAL A CA 1
ATOM 621 C C . VAL A 1 79 ? -3.839 9.282 -26.221 1.00 83.88 79 VAL A C 1
ATOM 623 O O . VAL A 1 79 ? -4.628 8.673 -26.948 1.00 83.88 79 VAL A O 1
ATOM 626 N N . ILE A 1 80 ? -2.995 8.666 -25.389 1.00 84.81 80 ILE A N 1
ATOM 627 C CA . ILE A 1 80 ? -2.954 7.208 -25.208 1.00 84.81 80 ILE A CA 1
ATOM 628 C C . ILE A 1 80 ? -4.314 6.711 -24.710 1.00 84.81 80 ILE A C 1
ATOM 630 O O . ILE A 1 80 ? -4.897 5.835 -25.346 1.00 84.81 80 ILE A O 1
ATOM 634 N N . ASP A 1 81 ? -4.864 7.341 -23.667 1.00 85.12 81 ASP A N 1
ATOM 635 C CA . ASP A 1 81 ? -6.193 7.055 -23.117 1.00 85.12 81 ASP A CA 1
ATOM 636 C C . ASP A 1 81 ? -7.252 7.008 -24.219 1.00 85.12 81 ASP A C 1
ATOM 638 O O . ASP A 1 81 ? -7.899 5.986 -24.425 1.00 85.12 81 ASP A O 1
ATOM 642 N N . LYS A 1 82 ? -7.379 8.099 -24.988 1.00 86.44 82 LYS A N 1
ATOM 643 C CA . LYS A 1 82 ? -8.367 8.226 -26.072 1.00 86.44 82 LYS A CA 1
ATOM 644 C C . LYS A 1 82 ? -8.176 7.207 -27.189 1.00 86.44 82 LYS A C 1
ATOM 646 O O . LYS A 1 82 ? -9.134 6.912 -27.902 1.00 86.44 82 LYS A O 1
ATOM 651 N N . THR A 1 83 ? -6.952 6.737 -27.401 1.00 87.62 83 THR A N 1
ATOM 652 C CA . THR A 1 83 ? -6.635 5.774 -28.459 1.00 87.62 83 THR A CA 1
ATOM 653 C C . THR A 1 83 ? -6.994 4.363 -28.014 1.00 87.62 83 THR A C 1
ATOM 655 O O . THR A 1 83 ? -7.730 3.670 -28.715 1.00 87.62 83 THR A O 1
ATOM 658 N N . LEU A 1 84 ? -6.544 3.964 -26.822 1.00 86.94 84 LEU A N 1
ATOM 659 C CA . LEU A 1 84 ? -6.812 2.642 -26.255 1.00 86.94 84 LEU A CA 1
ATOM 660 C C . LEU A 1 84 ? -8.295 2.453 -25.920 1.00 86.94 84 LEU A C 1
ATOM 662 O O . LEU A 1 84 ? -8.836 1.364 -26.095 1.00 86.94 84 LEU A O 1
ATOM 666 N N . ASP A 1 85 ? -8.980 3.533 -25.546 1.00 84.12 85 ASP A N 1
ATOM 667 C CA . ASP A 1 85 ? -10.416 3.557 -25.280 1.00 84.12 85 ASP A CA 1
ATOM 668 C C . ASP A 1 85 ? -11.296 3.178 -26.479 1.00 84.12 85 ASP A C 1
ATOM 670 O O . ASP A 1 85 ? -12.448 2.775 -26.304 1.00 84.12 85 ASP A O 1
ATOM 674 N N . LYS A 1 86 ? -10.779 3.298 -27.703 1.00 88.81 86 LYS A N 1
ATOM 675 C CA . LYS A 1 86 ? -11.513 2.919 -28.918 1.00 88.81 86 LYS A CA 1
ATOM 676 C C . LYS A 1 86 ? -11.455 1.422 -29.202 1.00 88.81 86 LYS A C 1
ATOM 678 O O . LYS A 1 86 ? -12.188 0.955 -30.068 1.00 88.81 86 LYS A O 1
ATOM 683 N N . ILE A 1 87 ? -10.600 0.674 -28.502 1.00 91.44 87 ILE A N 1
ATOM 684 C CA . ILE A 1 87 ? -10.390 -0.754 -28.736 1.00 91.44 87 ILE A CA 1
ATOM 685 C C . ILE A 1 87 ? -11.090 -1.536 -27.610 1.00 91.44 87 ILE A C 1
ATOM 687 O O . ILE A 1 87 ? -10.575 -1.565 -26.492 1.00 91.44 87 ILE A O 1
ATOM 691 N N . PRO A 1 88 ? -12.244 -2.187 -27.864 1.00 77.75 88 PRO A N 1
ATOM 692 C CA . PRO A 1 88 ? -13.135 -2.702 -26.817 1.00 77.75 88 PRO A CA 1
ATOM 693 C C . PRO A 1 88 ? -12.477 -3.646 -25.800 1.00 77.75 88 PRO A C 1
ATOM 695 O O . PRO A 1 88 ? -12.712 -3.511 -24.603 1.00 77.75 88 PRO A O 1
ATOM 698 N N . ALA A 1 89 ? -11.616 -4.565 -26.249 1.00 83.62 89 ALA A N 1
ATOM 699 C CA . ALA A 1 89 ? -10.922 -5.499 -25.358 1.00 83.62 89 ALA A CA 1
ATOM 700 C C . ALA A 1 89 ? -9.777 -4.830 -24.574 1.00 83.62 89 ALA A C 1
ATOM 702 O O . ALA A 1 89 ? -9.630 -5.034 -23.369 1.00 83.62 89 ALA A O 1
ATOM 703 N N . ILE A 1 90 ? -8.985 -3.989 -25.246 1.00 82.56 90 ILE A N 1
ATOM 704 C CA . ILE A 1 90 ? -7.815 -3.332 -24.647 1.00 82.56 90 ILE A CA 1
ATOM 705 C C . ILE A 1 90 ? -8.249 -2.279 -23.628 1.00 82.56 90 ILE A C 1
ATOM 707 O O . ILE A 1 90 ? -7.643 -2.177 -22.565 1.00 82.56 90 ILE A O 1
ATOM 711 N N . ARG A 1 91 ? -9.338 -1.553 -23.903 1.00 83.69 91 ARG A N 1
ATOM 712 C CA . ARG A 1 91 ? -9.920 -0.560 -22.996 1.00 83.69 91 ARG A CA 1
ATOM 713 C C . ARG A 1 91 ? -10.202 -1.127 -21.606 1.00 83.69 91 ARG A C 1
ATOM 715 O O . ARG A 1 91 ? -9.944 -0.448 -20.617 1.00 83.69 91 ARG A O 1
ATOM 722 N N . ILE A 1 92 ? -10.736 -2.348 -21.511 1.00 74.62 92 ILE A N 1
ATOM 723 C CA . ILE A 1 92 ? -11.075 -2.973 -20.222 1.00 74.62 92 ILE A CA 1
ATOM 724 C C . ILE A 1 92 ? -9.801 -3.203 -19.404 1.00 74.62 92 ILE A C 1
ATOM 726 O O . ILE A 1 92 ? -9.703 -2.732 -18.272 1.00 74.62 92 ILE A O 1
ATOM 730 N N . ILE A 1 93 ? -8.805 -3.860 -20.004 1.00 79.06 93 ILE A N 1
ATOM 731 C CA . ILE A 1 93 ? -7.525 -4.174 -19.354 1.00 79.06 93 ILE A CA 1
ATOM 732 C C . ILE A 1 93 ? -6.795 -2.886 -18.971 1.00 79.06 93 ILE A C 1
ATOM 734 O O . ILE A 1 93 ? -6.371 -2.723 -17.829 1.00 79.06 93 ILE A O 1
ATOM 738 N N . TYR A 1 94 ? -6.703 -1.940 -19.905 1.00 78.94 94 TYR A N 1
ATOM 739 C CA . TYR A 1 94 ? -6.035 -0.666 -19.692 1.00 78.94 94 TYR A CA 1
ATOM 740 C C . TYR A 1 94 ? -6.666 0.127 -18.545 1.00 78.94 94 TYR A C 1
ATOM 742 O O . TYR A 1 94 ? -5.951 0.618 -17.676 1.00 78.94 94 TYR A O 1
ATOM 750 N N . ASN A 1 95 ? -7.999 0.193 -18.481 1.00 78.44 95 ASN A N 1
ATOM 751 C CA . ASN A 1 95 ? -8.691 0.898 -17.406 1.00 78.44 95 ASN A CA 1
ATOM 752 C C . ASN A 1 95 ? -8.524 0.219 -16.041 1.00 78.44 95 ASN A C 1
ATOM 754 O O . ASN A 1 95 ? -8.448 0.922 -15.035 1.00 78.44 95 ASN A O 1
ATOM 758 N N . ILE A 1 96 ? -8.438 -1.114 -15.983 1.00 72.50 96 ILE A N 1
ATOM 759 C CA . ILE A 1 96 ? -8.137 -1.838 -14.737 1.00 72.50 96 ILE A CA 1
ATOM 760 C C . ILE A 1 96 ? -6.717 -1.510 -14.271 1.00 72.50 96 ILE A C 1
ATOM 762 O O . ILE A 1 96 ? -6.533 -1.069 -13.138 1.00 72.50 96 ILE A O 1
ATOM 766 N N . VAL A 1 97 ? -5.726 -1.649 -15.156 1.00 75.19 97 VAL A N 1
ATOM 767 C CA . VAL A 1 97 ? -4.319 -1.359 -14.840 1.00 75.19 97 VAL A CA 1
ATOM 768 C C . VAL A 1 97 ? -4.151 0.101 -14.428 1.00 75.19 97 VAL A C 1
ATOM 770 O O . VAL A 1 97 ? -3.545 0.385 -13.403 1.00 75.19 97 VAL A O 1
ATOM 773 N N . LYS A 1 98 ? -4.757 1.035 -15.165 1.00 76.75 98 LYS A N 1
ATOM 774 C CA . LYS A 1 98 ? -4.720 2.465 -14.851 1.00 76.75 98 LYS A CA 1
ATOM 775 C C . LYS A 1 98 ? -5.331 2.777 -13.489 1.00 76.75 98 LYS A C 1
ATOM 777 O O . LYS A 1 98 ? -4.761 3.572 -12.748 1.00 76.75 98 LYS A O 1
ATOM 782 N N . LYS A 1 99 ? -6.467 2.162 -13.141 1.00 70.00 99 LYS A N 1
ATOM 783 C CA . LYS A 1 99 ? -7.070 2.313 -11.808 1.00 70.00 99 LYS A CA 1
ATOM 784 C C . LYS A 1 99 ? -6.113 1.841 -10.719 1.00 70.00 99 LYS A C 1
ATOM 786 O O . LYS A 1 99 ? -5.920 2.575 -9.761 1.00 70.00 99 LYS A O 1
ATOM 791 N N . ILE A 1 100 ? -5.481 0.679 -10.897 1.00 67.19 100 ILE A N 1
ATOM 792 C CA . ILE A 1 100 ? -4.500 0.147 -9.940 1.00 67.19 100 ILE A CA 1
ATOM 793 C C . ILE A 1 100 ? -3.311 1.104 -9.805 1.00 67.19 100 ILE A C 1
ATOM 795 O O . ILE A 1 100 ? -2.963 1.497 -8.698 1.00 67.19 100 ILE A O 1
ATOM 799 N N . THR A 1 101 ? -2.728 1.544 -10.919 1.00 71.44 101 THR A N 1
ATOM 800 C CA . THR A 1 101 ? -1.586 2.466 -10.919 1.00 71.44 101 THR A CA 1
ATOM 801 C C . THR A 1 101 ? -1.926 3.810 -10.270 1.00 71.44 101 THR A C 1
ATOM 803 O O . THR A 1 101 ? -1.121 4.336 -9.504 1.00 71.44 101 THR A O 1
ATOM 806 N N . ASN A 1 102 ? -3.125 4.353 -10.507 1.00 70.88 102 ASN A N 1
ATOM 807 C CA . ASN A 1 102 ? -3.558 5.618 -9.907 1.00 70.88 102 ASN A CA 1
ATOM 808 C C . ASN A 1 102 ? -3.602 5.567 -8.372 1.00 70.88 102 ASN A C 1
ATOM 810 O O . ASN A 1 102 ? -3.287 6.574 -7.746 1.00 70.88 102 ASN A O 1
ATOM 814 N N . LEU A 1 103 ? -3.922 4.414 -7.775 1.00 64.81 103 LEU A N 1
ATOM 815 C CA . LEU A 1 103 ? -3.907 4.235 -6.315 1.00 64.81 103 LEU A CA 1
ATOM 816 C C . LEU A 1 103 ? -2.501 4.366 -5.725 1.00 64.81 103 LEU A C 1
ATOM 818 O O . LEU A 1 103 ? -2.340 4.815 -4.601 1.00 64.81 103 LEU A O 1
ATOM 822 N N . PHE A 1 104 ? -1.467 3.988 -6.478 1.00 64.81 104 PHE A N 1
ATOM 823 C CA . PHE A 1 104 ? -0.079 4.138 -6.036 1.00 64.81 104 PHE A CA 1
ATOM 824 C C . PHE A 1 104 ? 0.502 5.523 -6.354 1.00 64.81 104 PHE A C 1
ATOM 826 O O . PHE A 1 104 ? 1.475 5.939 -5.728 1.00 64.81 104 PHE A O 1
ATOM 833 N N . MET A 1 105 ? -0.063 6.236 -7.335 1.00 63.06 105 MET A N 1
ATOM 834 C CA . MET A 1 105 ? 0.441 7.536 -7.799 1.00 63.06 105 MET A CA 1
ATOM 835 C C . MET A 1 105 ? -0.213 8.744 -7.123 1.00 63.06 105 MET A C 1
ATOM 837 O O . MET A 1 105 ? 0.272 9.865 -7.299 1.00 63.06 105 MET A O 1
ATOM 841 N N . SER A 1 106 ? -1.306 8.559 -6.385 1.00 55.38 106 SER A N 1
ATOM 842 C CA . SER A 1 106 ? -2.049 9.669 -5.801 1.00 55.38 106 SER A CA 1
ATOM 843 C C . SER A 1 106 ? -1.222 10.410 -4.744 1.00 55.38 106 SER A C 1
ATOM 845 O O . SER A 1 106 ? -0.925 9.924 -3.655 1.00 55.38 106 SER A O 1
ATOM 847 N N . LYS A 1 107 ? -0.807 11.624 -5.111 1.00 51.53 107 LYS A N 1
ATOM 848 C CA . LYS A 1 107 ? -0.093 12.597 -4.269 1.00 51.53 107 LYS A CA 1
ATOM 849 C C . LYS A 1 107 ? -0.977 13.794 -3.895 1.00 51.53 107 LYS A C 1
ATOM 851 O O . LYS A 1 107 ? -0.466 14.805 -3.409 1.00 51.53 107 LYS A O 1
ATOM 856 N N . ASN A 1 108 ? -2.283 13.735 -4.162 1.00 44.50 108 ASN A N 1
ATOM 857 C CA . ASN A 1 108 ? -3.147 14.902 -4.012 1.00 44.50 108 ASN A CA 1
ATOM 858 C C . ASN A 1 108 ? -3.406 15.213 -2.533 1.00 44.50 108 ASN A C 1
ATOM 860 O O . ASN A 1 108 ? -3.960 14.407 -1.795 1.00 44.50 108 ASN A O 1
ATOM 864 N N . LYS A 1 109 ? -3.017 16.427 -2.127 1.00 44.59 109 LYS A N 1
ATOM 865 C CA . LYS A 1 109 ? -3.168 16.969 -0.768 1.00 44.59 109 LYS A CA 1
ATOM 866 C C . LYS A 1 109 ? -4.623 17.158 -0.316 1.00 44.59 109 LYS A C 1
ATOM 868 O O . LYS A 1 109 ? -4.842 17.245 0.885 1.00 44.59 109 LYS A O 1
ATOM 873 N N . ASP A 1 110 ? -5.585 17.190 -1.241 1.00 45.84 110 ASP A N 1
ATOM 874 C CA . ASP A 1 110 ? -6.972 17.586 -0.946 1.00 45.84 110 ASP A CA 1
ATOM 875 C C . ASP A 1 110 ? -8.030 16.487 -1.133 1.00 45.84 110 ASP A C 1
ATOM 877 O O . ASP A 1 110 ? -9.198 16.728 -0.837 1.00 45.84 110 ASP A O 1
ATOM 881 N N . ASP A 1 111 ? -7.665 15.265 -1.543 1.00 42.72 111 ASP A N 1
ATOM 882 C CA . ASP A 1 111 ? -8.641 14.174 -1.667 1.00 42.72 111 ASP A CA 1
ATOM 883 C C . ASP A 1 111 ? -8.221 12.935 -0.862 1.00 42.72 111 ASP A C 1
ATOM 885 O O . ASP A 1 111 ? -7.469 12.080 -1.308 1.00 42.72 111 ASP A O 1
ATOM 889 N N . LYS A 1 112 ? -8.756 12.886 0.365 1.00 51.38 112 LYS A N 1
ATOM 890 C CA . LYS A 1 112 ? -9.134 11.702 1.157 1.00 51.38 112 LYS A CA 1
ATOM 891 C C . LYS A 1 112 ? -8.140 10.533 1.223 1.00 51.38 112 LYS A C 1
ATOM 893 O O . LYS A 1 112 ? -8.069 9.729 0.305 1.00 51.38 112 LYS A O 1
ATOM 898 N N . LYS A 1 113 ? -7.605 10.325 2.436 1.00 56.66 113 LYS A N 1
ATOM 899 C CA . LYS A 1 113 ? -7.103 9.057 3.015 1.00 56.66 113 LYS A CA 1
ATOM 900 C C . LYS A 1 113 ? -7.419 7.828 2.147 1.00 56.66 113 LYS A C 1
ATOM 902 O O . LYS A 1 113 ? -8.541 7.310 2.155 1.00 56.66 113 LYS A O 1
ATOM 907 N N . GLU A 1 114 ? -6.423 7.413 1.374 1.00 78.88 114 GLU A N 1
ATOM 908 C CA . GLU A 1 114 ? -6.476 6.236 0.499 1.00 78.88 114 GLU A CA 1
ATOM 909 C C . GLU A 1 114 ? -6.144 4.950 1.245 1.00 78.88 114 GLU A C 1
ATOM 911 O O . GLU A 1 114 ? -6.370 3.862 0.728 1.00 78.88 114 GLU A O 1
ATOM 916 N N . VAL A 1 115 ? -5.646 5.082 2.474 1.00 89.00 115 VAL A N 1
ATOM 917 C CA . VAL A 1 115 ? -5.411 3.982 3.397 1.00 89.00 115 VAL A CA 1
ATOM 918 C C . VAL A 1 115 ? -6.383 4.100 4.562 1.00 89.00 115 VAL A C 1
ATOM 920 O O . VAL A 1 115 ? -6.562 5.170 5.148 1.00 89.00 115 VAL A O 1
ATOM 923 N N . VAL A 1 116 ? -7.003 2.981 4.908 1.00 92.94 116 VAL A N 1
ATOM 924 C CA . VAL A 1 116 ? -7.861 2.825 6.085 1.00 92.94 116 VAL A CA 1
ATOM 925 C C . VAL A 1 116 ? -7.430 1.588 6.863 1.00 92.94 116 VAL A C 1
ATOM 927 O O . VAL A 1 116 ? -6.765 0.712 6.317 1.00 92.94 116 VAL A O 1
ATOM 930 N N . LEU A 1 117 ? -7.807 1.505 8.134 1.00 94.38 117 LEU A N 1
ATOM 931 C CA . LEU A 1 117 ? -7.712 0.273 8.911 1.00 94.38 117 LEU A CA 1
ATOM 932 C C . LEU A 1 117 ? -9.067 -0.433 8.863 1.00 94.38 117 LEU A C 1
ATOM 934 O O . LEU A 1 117 ? -10.099 0.194 9.100 1.00 94.38 117 LEU A O 1
ATOM 938 N N . VAL A 1 118 ? -9.066 -1.728 8.571 1.00 94.69 118 VAL A N 1
ATOM 939 C CA . VAL A 1 118 ? -10.275 -2.559 8.519 1.00 94.69 118 VAL A CA 1
ATOM 940 C C . VAL A 1 118 ? -10.094 -3.794 9.392 1.00 94.69 118 VAL A C 1
ATOM 942 O O . VAL A 1 118 ? -8.981 -4.311 9.506 1.00 94.69 118 VAL A O 1
ATOM 945 N N . GLU A 1 119 ? -11.175 -4.260 10.014 1.00 93.06 119 GLU A N 1
ATOM 946 C CA . GLU A 1 119 ? -11.163 -5.533 10.733 1.00 93.06 119 GLU A CA 1
ATOM 947 C C . GLU A 1 119 ? -11.229 -6.705 9.749 1.00 93.06 119 GLU A C 1
ATOM 949 O O . GLU A 1 119 ? -12.225 -6.884 9.048 1.00 93.06 119 GLU A O 1
ATOM 954 N N . TYR A 1 120 ? -10.167 -7.506 9.676 1.00 92.25 120 TYR A N 1
ATOM 955 C CA . TYR A 1 120 ? -10.108 -8.679 8.804 1.00 92.25 120 TYR A CA 1
ATOM 956 C C . TYR A 1 120 ? -9.062 -9.695 9.301 1.00 92.25 120 TYR A C 1
ATOM 958 O O . TYR A 1 120 ? -7.966 -9.299 9.697 1.00 92.25 120 TYR A O 1
ATOM 966 N N . PRO A 1 121 ? -9.336 -11.017 9.259 1.00 89.69 121 PRO A N 1
ATOM 967 C CA . PRO A 1 121 ? -10.586 -11.658 8.833 1.00 89.69 121 PRO A CA 1
ATOM 968 C C . PRO A 1 121 ? -11.651 -11.745 9.942 1.00 89.69 121 PRO A C 1
ATOM 970 O O . PRO A 1 121 ? -12.737 -12.261 9.701 1.00 89.69 121 PRO A O 1
ATOM 973 N N . LYS A 1 122 ? -11.350 -11.287 11.164 1.00 89.62 122 LYS A N 1
ATOM 974 C CA . LYS A 1 122 ? -12.283 -11.284 12.300 1.00 89.62 122 LYS A CA 1
ATOM 975 C C . LYS A 1 122 ? -12.137 -10.015 13.141 1.00 89.62 122 LYS A C 1
ATOM 977 O O . LYS A 1 122 ? -11.157 -9.287 12.996 1.00 89.62 122 LYS A O 1
ATOM 982 N N . LYS A 1 123 ? -13.092 -9.810 14.050 1.00 86.44 123 LYS A N 1
ATOM 983 C CA . LYS A 1 123 ? -13.135 -8.691 15.002 1.00 86.44 123 LYS A CA 1
ATOM 984 C C . LYS A 1 123 ? -11.829 -8.540 15.793 1.00 86.44 123 LYS A C 1
ATOM 986 O O . LYS A 1 123 ? -11.173 -9.538 16.106 1.00 86.44 123 LYS A O 1
ATOM 991 N N . ASP A 1 124 ? -11.480 -7.292 16.106 1.00 85.38 124 ASP A N 1
ATOM 992 C CA . ASP A 1 124 ? -10.280 -6.863 16.831 1.00 85.38 124 ASP A CA 1
ATOM 993 C C . ASP A 1 124 ? -8.938 -7.167 16.129 1.00 85.38 124 ASP A C 1
ATOM 995 O O . ASP A 1 124 ? -7.872 -6.941 16.708 1.00 85.38 124 ASP A O 1
ATOM 999 N N . LEU A 1 125 ? -8.957 -7.630 14.871 1.00 90.75 125 LEU A N 1
ATOM 1000 C CA . LEU A 1 125 ? -7.766 -7.775 14.027 1.00 90.75 125 LEU A CA 1
ATOM 1001 C C . LEU A 1 125 ? -7.752 -6.711 12.936 1.00 90.75 125 LEU A C 1
ATOM 1003 O O . LEU A 1 125 ? -8.462 -6.821 11.943 1.00 90.75 125 LEU A O 1
ATOM 1007 N N . TRP A 1 126 ? -6.916 -5.696 13.119 1.00 93.12 126 TRP A N 1
ATOM 1008 C CA . TRP A 1 126 ? -6.856 -4.532 12.241 1.00 93.12 126 TRP A CA 1
ATOM 1009 C C . TRP A 1 126 ? -5.742 -4.669 11.217 1.00 93.12 126 TRP A C 1
ATOM 1011 O O . TRP A 1 126 ? -4.589 -4.910 11.576 1.00 93.12 126 TRP A O 1
ATOM 1021 N N . VAL A 1 127 ? -6.079 -4.455 9.949 1.00 94.25 127 VAL A N 1
ATOM 1022 C CA . VAL A 1 127 ? -5.117 -4.446 8.845 1.00 94.25 127 VAL A CA 1
ATOM 1023 C C . VAL A 1 127 ? -5.246 -3.158 8.032 1.00 94.25 127 VAL A C 1
ATOM 1025 O O . VAL A 1 127 ? -6.364 -2.667 7.846 1.00 94.25 127 VAL A O 1
ATOM 1028 N N . PRO A 1 128 ? -4.132 -2.580 7.548 1.00 93.94 128 PRO A N 1
ATOM 1029 C CA . PRO A 1 128 ? -4.194 -1.489 6.587 1.00 93.94 128 PRO A CA 1
ATOM 1030 C C . PRO A 1 128 ? -4.742 -2.000 5.251 1.00 93.94 128 PRO A C 1
ATOM 1032 O O . PRO A 1 128 ? -4.376 -3.080 4.790 1.00 93.94 128 PRO A O 1
ATOM 1035 N N . ALA A 1 129 ? -5.604 -1.211 4.620 1.00 94.06 129 ALA A N 1
ATOM 1036 C CA . ALA A 1 129 ? -6.218 -1.522 3.338 1.00 94.06 129 ALA A CA 1
ATOM 1037 C C . ALA A 1 129 ? -6.299 -0.272 2.457 1.00 94.06 129 ALA A C 1
ATOM 1039 O O . ALA A 1 129 ? -6.516 0.834 2.958 1.00 94.06 129 ALA A O 1
ATOM 1040 N N . TYR A 1 130 ? -6.152 -0.454 1.144 1.00 90.69 130 TYR A N 1
ATOM 1041 C CA . TYR A 1 130 ? -6.265 0.632 0.173 1.00 90.69 130 TYR A CA 1
ATOM 1042 C C . TYR A 1 130 ? -7.709 0.788 -0.286 1.00 90.69 130 TYR A C 1
ATOM 1044 O O . TYR A 1 130 ? -8.373 -0.194 -0.618 1.00 90.69 130 TYR A O 1
ATOM 1052 N N . VAL A 1 131 ? -8.203 2.018 -0.347 1.00 89.19 131 VAL A N 1
ATOM 1053 C CA . VAL A 1 131 ? -9.556 2.304 -0.818 1.00 89.19 131 VAL A CA 1
ATOM 1054 C C . VAL A 1 131 ? -9.580 2.339 -2.345 1.00 89.19 131 VAL A C 1
ATOM 1056 O O . VAL A 1 131 ? -9.021 3.245 -2.951 1.00 89.19 131 VAL A O 1
ATOM 1059 N N . LEU A 1 132 ? -10.268 1.383 -2.972 1.00 84.75 132 LEU A N 1
ATOM 1060 C CA . LEU A 1 132 ? -10.385 1.292 -4.432 1.00 84.75 132 LEU A CA 1
ATOM 1061 C C . LEU A 1 132 ? -11.514 2.170 -4.982 1.00 84.75 132 LEU A C 1
ATOM 1063 O O . LEU A 1 132 ? -11.366 2.826 -6.013 1.00 84.75 132 LEU A O 1
ATOM 1067 N N . SER A 1 133 ? -12.667 2.159 -4.312 1.00 84.38 133 SER A N 1
ATOM 1068 C CA . SER A 1 133 ? -13.839 2.944 -4.704 1.00 84.38 133 SER A CA 1
ATOM 1069 C C . SER A 1 133 ? -14.775 3.189 -3.527 1.00 84.38 133 SER A C 1
ATOM 1071 O O . SER A 1 133 ? -14.828 2.396 -2.586 1.00 84.38 133 SER A O 1
ATOM 1073 N N . LYS A 1 134 ? -15.540 4.279 -3.608 1.00 86.62 134 LYS A N 1
ATOM 1074 C CA . LYS A 1 134 ? -16.543 4.686 -2.617 1.00 86.62 134 LYS A CA 1
ATOM 1075 C C . LYS A 1 134 ? -17.887 4.825 -3.328 1.00 86.62 134 LYS A C 1
ATOM 1077 O O . LYS A 1 134 ? -17.942 5.482 -4.367 1.00 86.62 134 LYS A O 1
ATOM 1082 N N . HIS A 1 135 ? -18.935 4.220 -2.785 1.00 86.69 135 HIS A N 1
ATOM 1083 C CA . HIS A 1 135 ? -20.308 4.387 -3.250 1.00 86.69 135 HIS A CA 1
ATOM 1084 C C . HIS A 1 135 ? -21.214 4.508 -2.028 1.00 86.69 135 HIS A C 1
ATOM 1086 O O . HIS A 1 135 ? -21.365 3.539 -1.288 1.00 86.69 135 HIS A O 1
ATOM 1092 N N . GLU A 1 136 ? -21.789 5.695 -1.814 1.00 88.75 136 GLU A N 1
ATOM 1093 C CA . GLU A 1 136 ? -22.575 6.008 -0.610 1.00 88.75 136 GLU A CA 1
ATOM 1094 C C . GLU A 1 136 ? -21.788 5.654 0.671 1.00 88.75 136 GLU A C 1
ATOM 1096 O O . GLU A 1 136 ? -20.644 6.099 0.831 1.00 88.75 136 GLU A O 1
ATOM 1101 N N . ASP A 1 137 ? -22.368 4.829 1.545 1.00 88.25 137 ASP A N 1
ATOM 1102 C CA . ASP A 1 137 ? -21.769 4.358 2.797 1.00 88.25 137 ASP A CA 1
ATOM 1103 C C . ASP A 1 137 ? -21.015 3.030 2.653 1.00 88.25 137 ASP A C 1
ATOM 1105 O O . ASP A 1 137 ? -20.653 2.400 3.645 1.00 88.25 137 ASP A O 1
ATOM 1109 N N . VAL A 1 138 ? -20.727 2.602 1.423 1.00 92.69 138 VAL A N 1
ATOM 1110 C CA . VAL A 1 138 ? -19.995 1.368 1.133 1.00 92.69 138 VAL A CA 1
ATOM 1111 C C . VAL A 1 138 ? -18.656 1.678 0.466 1.00 92.69 138 VAL A C 1
ATOM 1113 O O . VAL A 1 138 ? -18.543 2.502 -0.448 1.00 92.69 138 VAL A O 1
ATOM 1116 N N . LEU A 1 139 ? -17.611 0.988 0.921 1.00 91.38 139 LEU A N 1
ATOM 1117 C CA . LEU A 1 139 ? -16.266 1.076 0.372 1.00 91.38 139 LEU A CA 1
ATOM 1118 C C . LEU A 1 139 ? -15.816 -0.278 -0.163 1.00 91.38 139 LEU A C 1
ATOM 1120 O O . LEU A 1 139 ? -16.013 -1.313 0.470 1.00 91.38 139 LEU A O 1
ATOM 1124 N N . VAL A 1 140 ? -15.146 -0.243 -1.312 1.00 92.69 140 VAL A N 1
ATOM 1125 C CA . VAL A 1 140 ? -14.382 -1.378 -1.831 1.00 92.69 140 VAL A CA 1
ATOM 1126 C C . VAL A 1 140 ? -12.931 -1.169 -1.429 1.00 92.69 140 VAL A C 1
ATOM 1128 O O . VAL A 1 140 ? -12.327 -0.158 -1.798 1.00 92.69 140 VAL A O 1
ATOM 1131 N N . LEU A 1 141 ? -12.382 -2.109 -0.668 1.00 92.81 141 LEU A N 1
ATOM 1132 C CA . LEU A 1 141 ? -11.023 -2.063 -0.147 1.00 92.81 141 LEU A CA 1
ATOM 1133 C C . LEU A 1 141 ? -10.187 -3.212 -0.707 1.00 92.81 141 LEU A C 1
ATOM 1135 O O . LEU A 1 141 ? -10.678 -4.330 -0.856 1.00 92.81 141 LEU A O 1
ATOM 1139 N N . PHE A 1 142 ? -8.907 -2.953 -0.948 1.00 92.56 142 PHE A N 1
ATOM 1140 C CA . PHE A 1 142 ? -7.904 -3.986 -1.173 1.00 92.56 142 PHE A CA 1
ATOM 1141 C C . PHE A 1 142 ? -7.093 -4.201 0.101 1.00 92.56 142 PHE A C 1
ATOM 1143 O O . PHE A 1 142 ? -6.436 -3.279 0.582 1.00 92.56 142 PHE A O 1
ATOM 1150 N N . VAL A 1 143 ? -7.142 -5.420 0.630 1.00 94.56 143 VAL A N 1
ATOM 1151 C CA . VAL A 1 143 ? -6.379 -5.876 1.792 1.00 94.56 143 VAL A CA 1
ATOM 1152 C C . VAL A 1 143 ? -5.149 -6.639 1.290 1.00 94.56 143 VAL A C 1
ATOM 1154 O O . VAL A 1 143 ? -5.286 -7.788 0.859 1.00 94.56 143 VAL A O 1
ATOM 1157 N N . PRO A 1 144 ? -3.959 -6.026 1.308 1.00 91.19 144 PRO A N 1
ATOM 1158 C CA . PRO A 1 144 ? -2.730 -6.647 0.829 1.00 91.19 144 PRO A CA 1
ATOM 1159 C C . PRO A 1 144 ? -2.211 -7.746 1.768 1.00 91.19 144 PRO A C 1
ATOM 1161 O O . PRO A 1 144 ? -2.501 -7.772 2.963 1.00 91.19 144 PRO A O 1
ATOM 1164 N N . THR A 1 145 ? -1.380 -8.638 1.231 1.00 91.25 145 THR A N 1
ATOM 1165 C CA . THR A 1 145 ? -0.683 -9.698 1.979 1.00 91.25 145 THR A CA 1
ATOM 1166 C C . THR A 1 145 ? 0.792 -9.367 2.171 1.00 91.25 145 THR A C 1
ATOM 1168 O O . THR A 1 145 ? 1.479 -9.047 1.211 1.00 91.25 145 THR A O 1
ATOM 1171 N N . SER A 1 146 ? 1.338 -9.524 3.373 1.00 91.25 146 SER A N 1
ATOM 1172 C CA . SER A 1 146 ? 2.786 -9.398 3.586 1.00 91.25 146 SER A CA 1
ATOM 1173 C C . SER A 1 146 ? 3.571 -10.603 3.044 1.00 91.25 146 SER A C 1
ATOM 1175 O O . SER A 1 146 ? 3.089 -11.731 3.157 1.00 91.25 146 SER A O 1
ATOM 1177 N N . PRO A 1 147 ? 4.791 -10.410 2.503 1.00 88.00 147 PRO A N 1
ATOM 1178 C CA . PRO A 1 147 ? 5.458 -9.132 2.221 1.00 88.00 147 PRO A CA 1
ATOM 1179 C C . PRO A 1 147 ? 5.071 -8.513 0.864 1.00 88.00 147 PRO A C 1
ATOM 1181 O O . PRO A 1 147 ? 5.609 -7.475 0.498 1.00 88.00 147 PRO A O 1
ATOM 1184 N N . ASN A 1 148 ? 4.192 -9.144 0.082 1.00 82.69 148 ASN A N 1
ATOM 1185 C CA . ASN A 1 148 ? 3.857 -8.711 -1.274 1.00 82.69 148 ASN A CA 1
ATOM 1186 C C . ASN A 1 148 ? 2.607 -7.797 -1.320 1.00 82.69 148 ASN A C 1
ATOM 1188 O O . ASN A 1 148 ? 1.488 -8.312 -1.413 1.00 82.69 148 ASN A O 1
ATOM 1192 N N . PRO A 1 149 ? 2.753 -6.457 -1.377 1.00 78.44 149 PRO A N 1
ATOM 1193 C CA . PRO A 1 149 ? 1.624 -5.524 -1.320 1.00 78.44 149 PRO A CA 1
ATOM 1194 C C . PRO A 1 149 ? 0.737 -5.551 -2.574 1.00 78.44 149 PRO A C 1
ATOM 1196 O O . PRO A 1 149 ? -0.285 -4.873 -2.612 1.00 78.44 149 PRO A O 1
ATOM 1199 N N . THR A 1 150 ? 1.127 -6.306 -3.607 1.00 77.19 150 THR A N 1
ATOM 1200 C CA . THR A 1 150 ? 0.360 -6.454 -4.851 1.00 77.19 150 THR A CA 1
ATOM 1201 C C . THR A 1 150 ? -0.600 -7.642 -4.829 1.00 77.19 150 THR A C 1
ATOM 1203 O O . THR A 1 150 ? -1.547 -7.667 -5.613 1.00 77.19 150 THR A O 1
ATOM 1206 N N . SER A 1 151 ? -0.392 -8.614 -3.933 1.00 84.31 151 SER A N 1
ATOM 1207 C CA . SER A 1 151 ? -1.329 -9.716 -3.699 1.00 84.31 151 SER A CA 1
ATOM 1208 C C . SER A 1 151 ? -2.182 -9.432 -2.469 1.00 84.31 151 SER A C 1
ATOM 1210 O O . SER A 1 151 ? -1.756 -8.721 -1.561 1.00 84.31 151 SER A O 1
ATOM 1212 N N . GLY A 1 152 ? -3.408 -9.950 -2.448 1.00 91.25 152 GLY A N 1
ATOM 1213 C CA . GLY A 1 152 ? -4.372 -9.584 -1.421 1.00 91.25 152 GLY A CA 1
ATOM 1214 C C . GLY A 1 152 ? -5.789 -10.047 -1.709 1.00 91.25 152 GLY A C 1
ATOM 1215 O O . GLY A 1 152 ? -6.051 -10.772 -2.669 1.00 91.25 152 GLY A O 1
ATOM 1216 N N . TYR A 1 153 ? -6.702 -9.580 -0.869 1.00 92.38 153 TYR A N 1
ATOM 1217 C CA . TYR A 1 153 ? -8.135 -9.802 -0.989 1.00 92.38 153 TYR A CA 1
ATOM 1218 C C . TYR A 1 153 ? -8.829 -8.481 -1.284 1.00 92.38 153 TYR A C 1
ATOM 1220 O O . TYR A 1 153 ? -8.450 -7.438 -0.761 1.00 92.38 153 TYR A O 1
ATOM 1228 N N . THR A 1 154 ? -9.874 -8.525 -2.102 1.00 92.94 154 THR A N 1
ATOM 1229 C CA . THR A 1 154 ? -10.781 -7.385 -2.242 1.00 92.94 154 THR A CA 1
ATOM 1230 C C . THR A 1 154 ? -11.990 -7.627 -1.358 1.00 92.94 154 THR A C 1
ATOM 1232 O O . THR A 1 154 ? -12.615 -8.682 -1.447 1.00 92.94 154 THR A O 1
ATOM 1235 N N . VAL A 1 155 ? -12.310 -6.659 -0.508 1.00 94.62 155 VAL A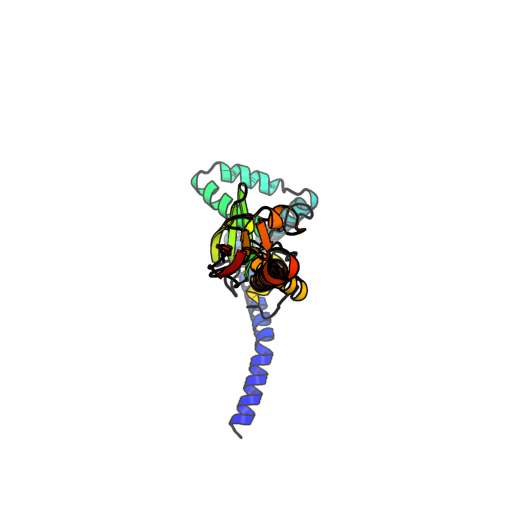 N 1
ATOM 1236 C CA . VAL A 1 155 ? -13.445 -6.722 0.413 1.00 94.62 155 VAL A CA 1
ATOM 1237 C C . VAL A 1 155 ? -14.348 -5.517 0.207 1.00 94.62 155 VAL A C 1
ATOM 1239 O O . VAL A 1 155 ? -13.897 -4.440 -0.184 1.00 94.62 155 VAL A O 1
ATOM 1242 N N . ILE A 1 156 ? -15.637 -5.705 0.464 1.00 95.56 156 ILE A N 1
ATOM 1243 C CA . ILE A 1 156 ? -16.636 -4.641 0.435 1.00 95.56 156 ILE A CA 1
ATOM 1244 C C . ILE A 1 156 ? -17.128 -4.469 1.865 1.00 95.56 156 ILE A C 1
ATOM 1246 O O . ILE A 1 156 ? -17.594 -5.433 2.471 1.00 95.56 156 ILE A O 1
ATOM 1250 N N . VAL A 1 157 ? -16.986 -3.267 2.415 1.00 94.06 157 VAL A N 1
ATOM 1251 C CA . VAL A 1 157 ? -17.312 -2.977 3.816 1.00 94.06 157 VAL A CA 1
ATOM 1252 C C . VAL A 1 157 ? -18.119 -1.694 3.933 1.00 94.06 157 VAL A C 1
ATOM 1254 O O . VAL A 1 157 ? -17.970 -0.772 3.130 1.00 94.06 157 VAL A O 1
ATOM 1257 N N . GLN A 1 158 ? -18.969 -1.627 4.955 1.00 93.25 158 GLN A N 1
ATOM 1258 C CA . GLN A 1 158 ? -19.646 -0.385 5.315 1.00 93.25 158 GLN A CA 1
ATOM 1259 C C . GLN A 1 158 ? -18.649 0.611 5.913 1.00 93.25 158 GLN A C 1
ATOM 1261 O O . GLN A 1 158 ? -17.673 0.223 6.561 1.00 93.25 158 GLN A O 1
ATOM 1266 N N . ARG A 1 159 ? -18.905 1.903 5.717 1.00 88.50 159 ARG A N 1
ATOM 1267 C CA . ARG A 1 159 ? -18.044 2.999 6.169 1.00 88.50 159 ARG A CA 1
ATOM 1268 C C . ARG A 1 159 ? -17.839 3.028 7.680 1.00 88.50 159 ARG A C 1
ATOM 1270 O O . ARG A 1 159 ? -16.780 3.433 8.141 1.00 88.50 159 ARG A O 1
ATOM 1277 N N . GLU A 1 160 ? -18.818 2.578 8.446 1.00 89.12 160 GLU A N 1
ATOM 1278 C CA . GLU A 1 160 ? -18.728 2.455 9.904 1.00 89.12 160 GLU A CA 1
ATOM 1279 C C . GLU A 1 160 ? -17.731 1.381 10.377 1.00 89.12 160 GLU A C 1
ATOM 1281 O O . GLU A 1 160 ? -17.161 1.501 11.463 1.00 89.12 160 GLU A O 1
ATOM 1286 N N . ASN A 1 161 ? -17.450 0.380 9.534 1.00 89.81 161 ASN A N 1
ATOM 1287 C CA . ASN A 1 161 ? -16.568 -0.750 9.847 1.00 89.81 161 ASN A CA 1
ATOM 1288 C C . ASN A 1 161 ? -15.095 -0.490 9.504 1.00 89.81 161 ASN A C 1
ATOM 1290 O O . ASN A 1 161 ? -14.259 -1.391 9.596 1.00 89.81 161 ASN A O 1
ATOM 1294 N N . ILE A 1 162 ? -14.760 0.737 9.105 1.00 92.12 162 ILE A N 1
ATOM 1295 C CA . ILE A 1 162 ? -13.381 1.160 8.871 1.00 92.12 162 ILE A CA 1
ATOM 1296 C C . ILE A 1 162 ? -12.956 2.194 9.907 1.00 92.12 162 ILE A C 1
ATOM 1298 O O . ILE A 1 162 ? -13.769 2.932 10.467 1.00 92.12 162 ILE A O 1
ATOM 1302 N N . LYS A 1 163 ? -11.649 2.295 10.132 1.00 90.44 163 LYS A N 1
ATOM 1303 C CA . LYS A 1 163 ? -11.054 3.415 10.854 1.00 90.44 163 LYS A CA 1
ATOM 1304 C C . LYS A 1 163 ? -10.147 4.193 9.932 1.00 90.44 163 LYS A C 1
ATOM 1306 O O . LYS A 1 163 ? -9.303 3.647 9.224 1.00 90.44 163 LYS A O 1
ATOM 1311 N N . GLU A 1 164 ? -10.327 5.500 9.958 1.00 90.12 164 GLU A N 1
ATOM 1312 C CA . GLU A 1 164 ? -9.465 6.397 9.219 1.00 90.12 164 GLU A CA 1
ATOM 1313 C C . GLU A 1 164 ? -8.089 6.487 9.888 1.00 90.12 164 GLU A C 1
ATOM 1315 O O . GLU A 1 164 ? -7.993 6.603 11.107 1.00 90.12 164 GLU A O 1
ATOM 1320 N N . THR A 1 165 ? -7.029 6.493 9.083 1.00 89.25 165 THR A N 1
ATOM 1321 C CA . THR A 1 165 ? -5.642 6.670 9.533 1.00 89.25 165 THR A CA 1
ATOM 1322 C C . THR A 1 165 ? -4.961 7.760 8.711 1.00 89.25 165 THR A C 1
ATOM 1324 O O . THR A 1 165 ? -5.410 8.100 7.616 1.00 89.25 165 THR A O 1
ATOM 1327 N N . SER A 1 166 ? -3.896 8.347 9.249 1.00 87.75 166 SER A N 1
ATOM 1328 C CA . SER A 1 166 ? -3.016 9.259 8.528 1.00 87.75 166 SER A CA 1
ATOM 1329 C C . SER A 1 166 ? -1.947 8.540 7.694 1.00 87.75 166 SER A C 1
ATOM 1331 O O . SER A 1 166 ? -1.127 9.218 7.072 1.00 87.75 166 SER A O 1
ATOM 1333 N N . LEU A 1 167 ? -1.902 7.199 7.695 1.00 86.31 167 LEU A N 1
ATOM 1334 C CA . LEU A 1 167 ? -0.964 6.439 6.868 1.00 86.31 167 LEU A CA 1
ATOM 1335 C C . LEU A 1 167 ? -1.106 6.818 5.388 1.00 86.31 167 LEU A C 1
ATOM 1337 O O . LEU A 1 167 ? -2.197 6.807 4.818 1.00 86.31 167 LEU A O 1
ATOM 1341 N N . SER A 1 168 ? 0.024 7.112 4.758 1.00 83.94 168 SER A N 1
ATOM 1342 C CA . SER A 1 168 ? 0.138 7.179 3.305 1.00 83.94 168 SER A CA 1
ATOM 1343 C C . SER A 1 168 ? 0.219 5.774 2.704 1.00 83.94 168 SER A C 1
ATOM 1345 O O . SER A 1 168 ? 0.581 4.807 3.379 1.00 83.94 168 SER A O 1
ATOM 1347 N N . VAL A 1 169 ? -0.058 5.655 1.402 1.00 81.62 169 VAL A N 1
ATOM 1348 C CA . VAL A 1 169 ? 0.098 4.392 0.657 1.00 81.62 169 VAL A CA 1
ATOM 1349 C C . VAL A 1 169 ? 1.525 3.849 0.785 1.00 81.62 169 VAL A C 1
ATOM 1351 O O . VAL A 1 169 ? 1.708 2.644 0.950 1.00 81.62 169 VAL A O 1
ATOM 1354 N N . ALA A 1 170 ? 2.533 4.729 0.772 1.00 81.19 170 ALA A N 1
ATOM 1355 C CA . ALA A 1 170 ? 3.936 4.359 0.943 1.00 81.19 170 ALA A CA 1
ATOM 1356 C C . ALA A 1 170 ? 4.220 3.792 2.344 1.00 81.19 170 ALA A C 1
ATOM 1358 O O . ALA A 1 170 ? 4.788 2.709 2.450 1.00 81.19 170 ALA A O 1
ATOM 1359 N N . GLU A 1 171 ? 3.767 4.471 3.404 1.00 86.81 171 GLU A N 1
ATOM 1360 C CA . GLU A 1 171 ? 3.941 4.010 4.791 1.00 86.81 171 GLU A CA 1
ATOM 1361 C C . GLU A 1 171 ? 3.222 2.674 5.036 1.00 86.81 171 GLU A C 1
ATOM 1363 O O . GLU A 1 171 ? 3.793 1.754 5.617 1.00 86.81 171 GLU A O 1
ATOM 1368 N N . ALA A 1 172 ? 1.991 2.525 4.537 1.00 87.50 172 ALA A N 1
ATOM 1369 C CA . ALA A 1 172 ? 1.262 1.263 4.624 1.00 87.50 172 ALA A CA 1
ATOM 1370 C C . ALA A 1 172 ? 1.994 0.138 3.876 1.00 87.50 172 ALA A C 1
ATOM 1372 O O . ALA A 1 172 ? 2.174 -0.951 4.418 1.00 87.50 172 ALA A O 1
ATOM 1373 N N . SER A 1 173 ? 2.481 0.410 2.660 1.00 86.06 173 SER A N 1
ATOM 1374 C CA . SER A 1 173 ? 3.255 -0.556 1.868 1.00 86.06 173 SER A CA 1
ATOM 1375 C C . SER A 1 173 ? 4.547 -0.965 2.572 1.00 86.06 173 SER A C 1
ATOM 1377 O O . SER A 1 173 ? 4.882 -2.144 2.583 1.00 86.06 173 SER A O 1
ATOM 1379 N N . GLN A 1 174 ? 5.255 -0.024 3.200 1.00 84.50 174 GLN A N 1
ATOM 1380 C CA . GLN A 1 174 ? 6.470 -0.295 3.971 1.00 84.50 174 GLN A CA 1
ATOM 1381 C C . GLN A 1 174 ? 6.191 -1.211 5.167 1.00 84.50 174 GLN A C 1
ATOM 1383 O O . GLN A 1 174 ? 6.921 -2.183 5.379 1.00 84.50 174 GLN A O 1
ATOM 1388 N N . PHE A 1 175 ? 5.099 -0.971 5.898 1.00 90.69 175 PHE A N 1
ATOM 1389 C CA . PHE A 1 175 ? 4.641 -1.871 6.958 1.00 90.69 175 PHE A CA 1
ATOM 1390 C C . PHE A 1 175 ? 4.372 -3.287 6.419 1.00 90.69 175 PHE A C 1
ATOM 1392 O O . PHE A 1 175 ? 4.833 -4.273 6.993 1.00 90.69 175 PHE A O 1
ATOM 1399 N N . ILE A 1 176 ? 3.691 -3.404 5.274 1.00 89.94 176 ILE A N 1
ATOM 1400 C CA . ILE A 1 176 ? 3.356 -4.698 4.661 1.00 89.94 176 ILE A CA 1
ATOM 1401 C C . ILE A 1 176 ? 4.611 -5.434 4.181 1.00 89.94 176 ILE A C 1
ATOM 1403 O O . ILE A 1 176 ? 4.773 -6.611 4.504 1.00 89.94 176 ILE A O 1
ATOM 1407 N N . ILE A 1 177 ? 5.496 -4.760 3.439 1.00 87.31 177 ILE A N 1
ATOM 1408 C CA . ILE A 1 177 ? 6.731 -5.328 2.872 1.00 87.31 177 ILE A CA 1
ATOM 1409 C C . ILE A 1 177 ? 7.683 -5.776 3.979 1.00 87.31 177 ILE A C 1
ATOM 1411 O O . ILE A 1 177 ? 8.273 -6.850 3.889 1.00 87.31 177 ILE A O 1
ATOM 1415 N N . SER A 1 178 ? 7.792 -4.989 5.052 1.00 89.31 178 SER A N 1
ATOM 1416 C CA . SER A 1 178 ? 8.615 -5.325 6.219 1.00 89.31 178 SER A CA 1
ATOM 1417 C C . SER A 1 178 ? 8.003 -6.409 7.113 1.00 89.31 178 SER A C 1
ATOM 1419 O O . SER A 1 178 ? 8.587 -6.745 8.140 1.00 89.31 178 SER A O 1
ATOM 1421 N N . MET A 1 179 ? 6.834 -6.957 6.754 1.00 91.12 179 MET A N 1
ATOM 1422 C CA . MET A 1 179 ? 6.093 -7.933 7.564 1.00 91.12 179 MET A CA 1
ATOM 1423 C C . MET A 1 179 ? 5.790 -7.413 8.979 1.00 91.12 179 MET A C 1
ATOM 1425 O O . MET A 1 179 ? 5.779 -8.170 9.947 1.00 91.12 179 MET A O 1
ATOM 1429 N N . GLY A 1 180 ? 5.581 -6.102 9.103 1.00 88.62 180 GLY A N 1
ATOM 1430 C CA . GLY A 1 180 ? 5.343 -5.421 10.370 1.00 88.62 180 GLY A CA 1
ATOM 1431 C C . GLY A 1 180 ? 6.587 -5.177 11.226 1.00 88.62 180 GLY A C 1
ATOM 1432 O O . GLY A 1 180 ? 6.446 -4.644 12.326 1.00 88.62 180 GLY A O 1
ATOM 1433 N N . ALA A 1 181 ? 7.792 -5.515 10.748 1.00 88.12 181 ALA A N 1
ATOM 1434 C CA . ALA A 1 181 ? 9.033 -5.185 11.452 1.00 88.12 181 ALA A CA 1
ATOM 1435 C C . ALA A 1 181 ? 9.211 -3.666 11.613 1.00 88.12 181 ALA A C 1
ATOM 1437 O O . ALA A 1 181 ? 9.773 -3.214 12.610 1.00 88.12 181 ALA A O 1
ATOM 1438 N N . ASP A 1 182 ? 8.692 -2.888 10.661 1.00 82.69 182 ASP A N 1
ATOM 1439 C CA . ASP A 1 182 ? 8.670 -1.432 10.723 1.00 82.69 182 ASP A CA 1
ATOM 1440 C C . ASP A 1 182 ? 7.252 -0.913 11.006 1.00 82.69 182 ASP A C 1
ATOM 1442 O O . ASP A 1 182 ? 6.466 -0.625 10.098 1.00 82.69 182 ASP A O 1
ATOM 1446 N N . PHE A 1 183 ? 6.891 -0.848 12.294 1.00 87.19 183 PHE A N 1
ATOM 1447 C CA . PHE A 1 183 ? 5.575 -0.376 12.728 1.00 87.19 183 PHE A CA 1
ATOM 1448 C C . PHE A 1 183 ? 5.513 1.158 12.803 1.00 87.19 183 PHE A C 1
ATOM 1450 O O . PHE A 1 183 ? 5.680 1.774 13.860 1.00 87.19 183 PHE A O 1
ATOM 1457 N N . ILE A 1 184 ? 5.267 1.767 11.644 1.00 81.25 184 ILE A N 1
ATOM 1458 C CA . ILE A 1 184 ? 5.150 3.217 11.446 1.00 81.25 184 ILE A CA 1
ATOM 1459 C C . ILE A 1 184 ? 3.883 3.758 12.128 1.00 81.25 184 ILE A C 1
ATOM 1461 O O . ILE A 1 184 ? 2.836 3.114 12.105 1.00 81.25 184 ILE A O 1
ATOM 1465 N N . LYS A 1 185 ? 3.962 4.961 12.723 1.00 86.06 185 LYS A N 1
ATOM 1466 C CA . LYS A 1 185 ? 2.839 5.648 13.406 1.00 86.06 185 LYS A CA 1
ATOM 1467 C C . LYS A 1 185 ? 2.147 4.788 14.478 1.00 86.06 185 LYS A C 1
ATOM 1469 O O . LYS A 1 185 ? 0.936 4.877 14.696 1.00 86.06 185 LYS A O 1
ATOM 1474 N N . LYS A 1 186 ? 2.931 3.967 15.182 1.00 90.56 186 LYS A N 1
ATOM 1475 C CA . LYS A 1 186 ? 2.464 3.030 16.213 1.00 90.56 186 LYS A CA 1
ATOM 1476 C C . LYS A 1 186 ? 1.587 3.675 17.289 1.00 90.56 186 LYS A C 1
ATOM 1478 O O . LYS A 1 186 ? 0.632 3.043 17.735 1.00 90.56 186 LYS A O 1
ATOM 1483 N N . GLU A 1 187 ? 1.869 4.912 17.699 1.00 89.81 187 GLU A N 1
ATOM 1484 C CA . GLU A 1 187 ? 1.091 5.636 18.710 1.00 89.81 187 GLU A CA 1
ATOM 1485 C C . GLU A 1 187 ? -0.311 5.984 18.195 1.00 89.81 187 GLU A C 1
ATOM 1487 O O . GLU A 1 187 ? -1.299 5.722 18.882 1.00 89.81 187 GLU A O 1
ATOM 1492 N N . GLU A 1 188 ? -0.406 6.507 16.968 1.00 89.50 188 GLU A N 1
ATOM 1493 C CA . GLU A 1 188 ? -1.675 6.849 16.316 1.00 89.50 188 GLU A CA 1
ATOM 1494 C C . GLU A 1 188 ? -2.536 5.600 16.119 1.00 89.50 188 GLU A C 1
ATOM 1496 O O . GLU A 1 188 ? -3.691 5.563 16.543 1.00 89.50 188 GLU A O 1
ATOM 1501 N N . ILE A 1 189 ? -1.961 4.551 15.526 1.00 91.06 189 ILE A N 1
ATOM 1502 C CA . ILE A 1 189 ? -2.673 3.299 15.244 1.00 91.06 189 ILE A CA 1
ATOM 1503 C C . ILE A 1 189 ? -3.147 2.656 16.552 1.00 91.06 189 ILE A C 1
ATOM 1505 O O . ILE A 1 189 ? -4.296 2.223 16.657 1.00 91.06 189 ILE A O 1
ATOM 1509 N N . SER A 1 190 ? -2.305 2.663 17.590 1.00 89.12 190 SER A N 1
ATOM 1510 C CA . SER A 1 190 ? -2.687 2.170 18.916 1.00 89.12 190 SER A CA 1
ATOM 1511 C C . SER A 1 190 ? -3.838 2.970 19.522 1.00 89.12 190 SER A C 1
ATOM 1513 O O . SER A 1 190 ? -4.730 2.378 20.130 1.00 89.12 190 SER A O 1
ATOM 1515 N N . ALA A 1 191 ? -3.843 4.297 19.370 1.00 87.81 191 ALA A N 1
ATOM 1516 C CA . ALA A 1 191 ? -4.926 5.147 19.855 1.00 87.81 191 ALA A CA 1
ATOM 1517 C C . ALA A 1 191 ? -6.240 4.869 19.108 1.00 87.81 191 ALA A C 1
ATOM 1519 O O . ALA A 1 191 ? -7.277 4.704 19.749 1.00 87.81 191 ALA A O 1
ATOM 1520 N N . ILE A 1 192 ? -6.195 4.732 17.778 1.00 87.31 192 ILE A N 1
ATOM 1521 C CA . ILE A 1 192 ? -7.360 4.400 16.942 1.00 87.31 192 ILE A CA 1
ATOM 1522 C C . ILE A 1 192 ? -7.999 3.077 17.391 1.00 87.31 192 ILE A C 1
ATOM 1524 O O . ILE A 1 192 ? -9.213 3.010 17.597 1.00 87.31 192 ILE A O 1
ATOM 1528 N N . ILE A 1 193 ? -7.184 2.038 17.596 1.00 86.75 193 ILE A N 1
ATOM 1529 C CA . ILE A 1 193 ? -7.662 0.705 17.990 1.00 86.75 193 ILE A CA 1
ATOM 1530 C C . ILE A 1 193 ? -8.197 0.713 19.434 1.00 86.75 193 ILE A C 1
ATOM 1532 O O . ILE A 1 193 ? -9.267 0.166 19.706 1.00 86.75 193 ILE A O 1
ATOM 1536 N N . LYS A 1 194 ? -7.505 1.373 20.375 1.00 79.00 194 LYS A N 1
ATOM 1537 C CA . LYS A 1 194 ? -7.925 1.442 21.790 1.00 79.00 194 LYS A CA 1
ATOM 1538 C C . LYS A 1 194 ? -9.195 2.263 22.003 1.00 79.00 194 LYS A C 1
ATOM 1540 O O . LYS A 1 194 ? -10.048 1.854 22.787 1.00 79.00 194 LYS A O 1
ATOM 1545 N N . ASN A 1 195 ? -9.350 3.375 21.287 1.00 66.19 195 ASN A N 1
ATOM 1546 C CA . ASN A 1 195 ? -10.575 4.176 21.330 1.00 66.19 195 ASN A CA 1
ATOM 1547 C C . ASN A 1 195 ? -11.781 3.375 20.835 1.00 66.19 195 ASN A C 1
ATOM 1549 O O . ASN A 1 195 ? -12.894 3.583 21.315 1.00 66.19 195 ASN A O 1
ATOM 1553 N N . ASN A 1 196 ? -11.560 2.408 19.938 1.00 55.16 196 ASN A N 1
ATOM 1554 C CA . ASN A 1 196 ? -12.610 1.484 19.554 1.00 55.16 196 ASN A CA 1
ATOM 1555 C C . ASN A 1 196 ? -12.986 0.554 20.705 1.00 55.16 196 ASN A C 1
ATOM 1557 O O . ASN A 1 196 ? -14.162 0.422 20.965 1.00 55.16 196 ASN A O 1
ATOM 1561 N N . LYS A 1 197 ? -12.048 0.015 21.493 1.00 48.09 197 LYS A N 1
ATOM 1562 C CA . LYS A 1 197 ? -12.417 -0.743 22.706 1.00 48.09 197 LYS A CA 1
ATOM 1563 C C . LYS A 1 197 ? -13.322 0.065 23.641 1.00 48.09 197 LYS A C 1
ATOM 1565 O O . LYS A 1 197 ? -14.319 -0.465 24.104 1.00 48.09 197 LYS A O 1
ATOM 1570 N N . ILE A 1 198 ? -13.034 1.350 23.855 1.00 42.50 198 ILE A N 1
ATOM 1571 C CA . ILE A 1 198 ? -13.864 2.222 24.705 1.00 42.50 198 ILE A CA 1
ATOM 1572 C C . ILE A 1 198 ? -15.257 2.440 24.089 1.00 42.50 198 ILE A C 1
ATOM 1574 O O . ILE A 1 198 ? -16.254 2.357 24.799 1.00 42.50 198 ILE A O 1
ATOM 1578 N N . ASN A 1 199 ? -15.352 2.663 22.776 1.00 39.16 199 ASN A N 1
ATOM 1579 C CA . ASN A 1 199 ? -16.636 2.877 22.100 1.00 39.16 199 ASN A CA 1
ATOM 1580 C C . ASN A 1 199 ? -17.439 1.584 21.875 1.00 39.16 199 ASN A C 1
ATOM 1582 O O . ASN A 1 199 ? -18.658 1.620 21.959 1.00 39.16 199 ASN A O 1
ATOM 1586 N N . THR A 1 200 ? -16.795 0.437 21.655 1.00 40.72 200 THR A N 1
ATOM 1587 C CA . THR A 1 200 ? -17.440 -0.881 21.550 1.00 40.72 200 THR A CA 1
ATOM 1588 C C . THR A 1 200 ? -17.895 -1.379 22.923 1.00 40.72 200 THR A C 1
ATOM 1590 O O . THR A 1 200 ? -18.948 -1.996 23.009 1.00 40.72 200 THR A O 1
ATOM 1593 N N . ILE A 1 201 ? -17.165 -1.075 24.008 1.00 41.59 201 ILE A N 1
ATOM 1594 C CA . ILE A 1 201 ? -17.650 -1.297 25.385 1.00 41.59 201 ILE A CA 1
ATOM 1595 C C . ILE A 1 201 ? -18.875 -0.412 25.662 1.00 41.59 201 ILE A C 1
ATOM 1597 O O . ILE A 1 201 ? -19.857 -0.902 26.205 1.00 41.59 201 ILE A O 1
ATOM 1601 N N . LYS A 1 202 ? -18.864 0.855 25.221 1.00 38.81 202 LYS A N 1
ATOM 1602 C CA . LYS A 1 202 ? -20.021 1.763 25.344 1.00 38.81 202 LYS A CA 1
ATOM 1603 C C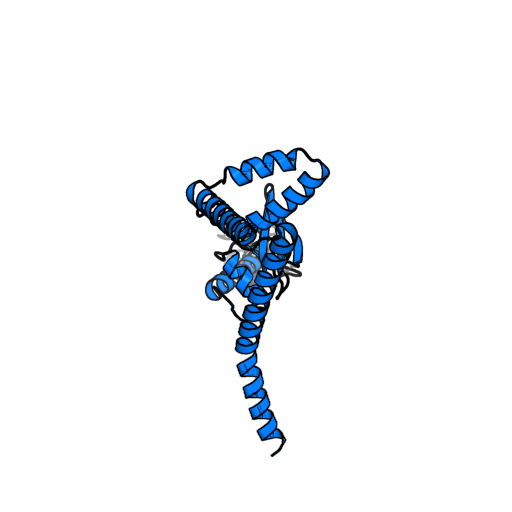 . LYS A 1 202 ? -21.209 1.393 24.444 1.00 38.81 202 LYS A C 1
ATOM 1605 O O . LYS A 1 202 ? -22.341 1.697 24.792 1.00 38.81 202 LYS A O 1
ATOM 1610 N N . GLY A 1 203 ? -20.964 0.771 23.290 1.00 38.78 203 GLY A N 1
ATOM 1611 C CA . GLY A 1 203 ? -21.990 0.443 22.294 1.00 38.78 203 GLY A CA 1
ATOM 1612 C C . GLY A 1 203 ? -22.644 -0.930 22.462 1.00 38.78 203 GLY A C 1
ATOM 1613 O O . GLY A 1 203 ? -23.761 -1.112 21.994 1.00 38.78 203 GLY A O 1
ATOM 1614 N N . ASN A 1 204 ? -21.988 -1.885 23.133 1.00 46.38 204 ASN A N 1
ATOM 1615 C CA . ASN A 1 204 ? -22.517 -3.249 23.267 1.00 46.38 204 ASN A CA 1
ATOM 1616 C C . ASN A 1 204 ? -23.223 -3.553 24.597 1.00 46.38 204 ASN A C 1
ATOM 1618 O O . ASN A 1 204 ? -23.855 -4.599 24.673 1.00 46.38 204 ASN A O 1
ATOM 1622 N N . ASN A 1 205 ? -23.159 -2.677 25.608 1.00 54.62 205 ASN A N 1
ATOM 1623 C CA . ASN A 1 205 ? -23.724 -2.942 26.940 1.00 54.62 205 ASN A CA 1
ATOM 1624 C C . ASN A 1 205 ? -24.643 -1.811 27.441 1.00 54.62 205 ASN A C 1
ATOM 1626 O O . ASN A 1 205 ? -24.653 -1.512 28.637 1.00 54.62 205 ASN A O 1
ATOM 1630 N N . MET A 1 206 ? -25.418 -1.168 26.559 1.00 61.09 206 MET A N 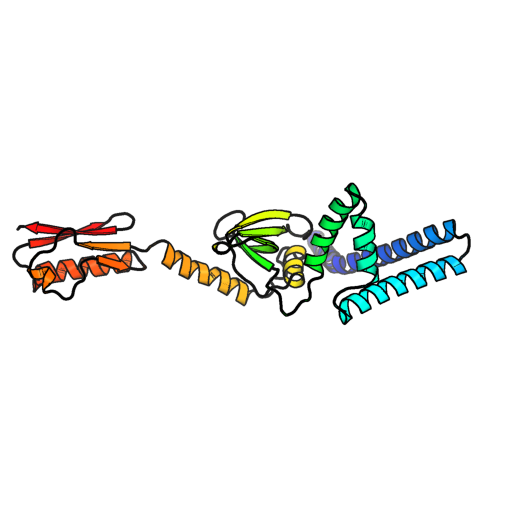1
ATOM 1631 C CA . MET A 1 206 ? -26.479 -0.279 27.041 1.00 61.09 206 MET A CA 1
ATOM 1632 C C . MET A 1 206 ? -27.536 -1.118 27.763 1.00 61.09 206 MET A C 1
ATOM 1634 O O . MET A 1 206 ? -28.270 -1.877 27.134 1.00 61.09 206 MET A O 1
ATOM 1638 N N . THR A 1 207 ? -27.571 -1.007 29.089 1.00 74.38 207 THR A N 1
ATOM 1639 C CA . THR A 1 207 ? -28.529 -1.723 29.937 1.00 74.38 207 THR A CA 1
ATOM 1640 C C . THR A 1 207 ? -29.628 -0.750 30.327 1.00 74.38 207 THR A C 1
ATOM 1642 O O . THR A 1 207 ? -29.350 0.324 30.866 1.00 74.38 207 THR A O 1
ATOM 1645 N N . THR A 1 208 ? -30.874 -1.107 30.028 1.00 81.62 208 THR A N 1
ATOM 1646 C CA . THR A 1 208 ? -32.027 -0.256 30.348 1.00 81.62 208 THR A CA 1
ATOM 1647 C C . THR A 1 208 ? -32.616 -0.679 31.687 1.00 81.62 208 THR A C 1
ATOM 1649 O O . THR A 1 208 ? -32.990 -1.835 31.858 1.00 81.62 208 THR A O 1
ATOM 1652 N N . LEU A 1 209 ? -32.699 0.249 32.636 1.00 86.81 209 LEU A N 1
ATOM 1653 C CA . LEU A 1 209 ? -33.430 0.093 33.888 1.00 86.81 209 LEU A CA 1
ATOM 1654 C C . LEU A 1 209 ? -34.856 0.594 33.682 1.00 86.81 209 LEU A C 1
ATOM 1656 O O . LEU A 1 209 ? -35.055 1.762 33.338 1.00 86.81 209 LEU A O 1
ATOM 1660 N N . ARG A 1 210 ? -35.849 -0.264 33.910 1.00 89.25 210 ARG A N 1
ATOM 1661 C CA . ARG A 1 210 ? -37.253 0.064 33.658 1.00 89.25 210 ARG A CA 1
ATOM 1662 C C . ARG A 1 210 ? -38.154 -0.338 34.813 1.00 89.25 210 ARG A C 1
ATOM 1664 O O . ARG A 1 210 ? -38.069 -1.443 35.337 1.00 89.25 210 ARG A O 1
ATOM 1671 N N . MET A 1 211 ? -39.073 0.552 35.172 1.00 85.00 211 MET A N 1
ATOM 1672 C CA . MET A 1 211 ? -40.110 0.286 36.166 1.00 85.00 211 MET A CA 1
ATOM 1673 C C . MET A 1 211 ? -41.327 -0.375 35.508 1.00 85.00 211 MET A C 1
ATOM 1675 O O . MET A 1 211 ? -41.970 0.229 34.648 1.00 85.00 211 MET A O 1
ATOM 1679 N N . GLU A 1 212 ? -41.693 -1.583 35.945 1.00 85.00 212 GLU A N 1
ATOM 1680 C CA . GLU A 1 212 ? -42.841 -2.316 35.388 1.00 85.00 212 GLU A CA 1
ATOM 1681 C C . GLU A 1 212 ? -44.167 -1.590 35.676 1.00 85.00 212 GLU A C 1
ATOM 1683 O O . GLU A 1 212 ? -45.028 -1.448 34.804 1.00 85.00 212 GLU A O 1
ATOM 1688 N N . LYS A 1 213 ? -44.341 -1.115 36.917 1.00 83.44 213 LYS A N 1
ATOM 1689 C CA . LYS A 1 213 ? -45.552 -0.427 37.388 1.00 83.44 213 LYS A CA 1
ATOM 1690 C C . LYS A 1 213 ? -45.195 0.681 38.369 1.00 83.44 213 LYS A C 1
ATOM 1692 O O . LYS A 1 213 ? -44.418 0.485 39.293 1.00 83.44 213 LYS A O 1
ATOM 1697 N N . GLN A 1 214 ? -45.820 1.843 38.202 1.00 85.75 214 GLN A N 1
ATOM 1698 C CA . GLN A 1 214 ? -45.548 3.025 39.022 1.00 85.75 214 GLN A CA 1
ATOM 1699 C C . GLN A 1 214 ? -46.656 3.245 40.056 1.00 85.75 214 GLN A C 1
ATOM 1701 O O . GLN A 1 214 ? -47.817 3.455 39.693 1.00 85.75 214 GLN A O 1
ATOM 1706 N N . CYS A 1 215 ? -46.308 3.277 41.343 1.00 84.12 215 CYS A N 1
ATOM 1707 C CA . CYS A 1 215 ? -47.229 3.717 42.390 1.00 84.12 215 CYS A CA 1
ATOM 1708 C C . CYS A 1 215 ? -47.270 5.251 42.513 1.00 84.12 215 CYS A C 1
ATOM 1710 O O . CYS A 1 215 ? -46.424 5.974 41.984 1.00 84.12 215 CYS A O 1
ATOM 1712 N N . GLY A 1 216 ? -48.252 5.769 43.256 1.00 79.38 216 GLY A N 1
ATOM 1713 C CA . GLY A 1 216 ? -48.364 7.209 43.518 1.00 79.38 216 GLY A CA 1
ATOM 1714 C C . GLY A 1 216 ? -47.166 7.804 44.274 1.00 79.38 216 GLY A C 1
ATOM 1715 O O . GLY A 1 216 ? -46.871 8.980 44.083 1.00 79.38 216 GLY A O 1
ATOM 1716 N N . CYS A 1 217 ? -46.467 7.008 45.094 1.00 82.75 217 CYS A N 1
ATOM 1717 C CA . CYS A 1 217 ? -45.248 7.431 45.791 1.00 82.75 217 CYS A CA 1
ATOM 1718 C C . CYS A 1 217 ? -44.077 7.599 44.812 1.00 82.75 217 CYS A C 1
ATOM 1720 O O . CYS A 1 217 ? -43.416 8.629 44.837 1.00 82.75 217 CYS A O 1
ATOM 1722 N N . PHE A 1 218 ? -43.890 6.650 43.889 1.00 83.31 218 PHE A N 1
ATOM 1723 C CA . PHE A 1 218 ? -42.839 6.714 42.869 1.00 83.31 218 PHE A CA 1
ATOM 1724 C C . PHE A 1 218 ? -42.973 7.960 41.985 1.00 83.31 218 PHE A C 1
ATOM 1726 O O . PHE A 1 218 ? -42.001 8.673 41.768 1.00 83.31 218 PHE A O 1
ATOM 1733 N N . LYS A 1 219 ? -44.198 8.308 41.567 1.00 83.00 219 LYS A N 1
ATOM 1734 C CA . LYS A 1 219 ? -44.457 9.523 40.768 1.00 83.00 219 LYS A CA 1
ATOM 1735 C C . LYS A 1 219 ? -44.103 10.838 41.476 1.00 83.00 219 LYS A C 1
ATOM 1737 O O . LYS A 1 219 ? -44.058 11.874 40.822 1.00 83.00 219 LYS A O 1
ATOM 1742 N N . LYS A 1 220 ? -43.924 10.814 42.801 1.00 80.81 220 LYS A N 1
ATOM 1743 C CA . LYS A 1 220 ? -43.496 11.964 43.614 1.00 80.81 220 LYS A CA 1
ATOM 1744 C C . LYS A 1 220 ? -42.006 11.920 43.971 1.00 80.81 220 LYS A C 1
ATOM 1746 O O . LYS A 1 220 ? -41.522 12.867 44.584 1.00 80.81 220 LYS A O 1
ATOM 1751 N N . SER A 1 221 ? -41.315 10.829 43.647 1.00 82.94 221 SER A N 1
ATOM 1752 C CA . SER A 1 221 ? -39.872 10.692 43.844 1.00 82.94 221 SER A CA 1
ATOM 1753 C C . SER A 1 221 ? -39.095 11.421 42.741 1.00 82.94 221 SER A C 1
ATOM 1755 O O . SER A 1 221 ? -39.669 11.816 41.725 1.00 82.94 221 SER A O 1
ATOM 1757 N N . SER A 1 222 ? -37.788 11.594 42.935 1.00 80.25 222 SER A N 1
ATOM 1758 C CA . SER A 1 222 ? -36.871 12.136 41.923 1.00 80.25 222 SER A CA 1
ATOM 1759 C C . SER A 1 222 ? -36.443 11.110 40.868 1.00 80.25 222 SER A C 1
ATOM 1761 O O . SER A 1 222 ? -35.723 11.468 39.938 1.00 80.25 222 SER A O 1
ATOM 1763 N N . PHE A 1 223 ? -36.857 9.846 40.999 1.00 84.50 223 PHE A N 1
ATOM 1764 C CA . PHE A 1 223 ? -36.445 8.772 40.102 1.00 84.50 223 PHE A CA 1
ATOM 1765 C C . PHE A 1 223 ? -37.210 8.792 38.775 1.00 84.50 223 PHE A C 1
ATOM 1767 O O . PHE A 1 223 ? -38.406 9.084 38.714 1.00 84.50 223 PHE A O 1
ATOM 1774 N N . SER A 1 224 ? -36.509 8.431 37.700 1.00 84.12 224 SER A N 1
ATOM 1775 C CA . SER A 1 224 ? -37.094 8.275 36.366 1.00 84.12 224 SER A CA 1
ATOM 1776 C C . SER A 1 224 ? -37.566 6.839 36.140 1.00 84.12 224 SER A C 1
ATOM 1778 O O . SER A 1 224 ? -36.913 5.889 36.561 1.00 84.12 224 SER A O 1
ATOM 1780 N N . ALA A 1 225 ? -38.705 6.676 35.461 1.00 82.81 225 ALA A N 1
ATOM 1781 C CA . ALA A 1 225 ? -39.314 5.366 35.196 1.00 82.81 225 ALA A CA 1
ATOM 1782 C C . ALA A 1 225 ? -38.526 4.490 34.209 1.00 82.81 225 ALA A C 1
ATOM 1784 O O . ALA A 1 225 ? -38.729 3.277 34.171 1.00 82.81 225 ALA A O 1
ATOM 1785 N N . GLU A 1 226 ? -37.674 5.115 33.402 1.00 86.31 226 GLU A N 1
ATOM 1786 C CA . GLU A 1 226 ? -36.802 4.463 32.438 1.00 86.31 226 GLU A CA 1
ATOM 1787 C C . GLU A 1 226 ? -35.478 5.227 32.402 1.00 86.31 226 GLU A C 1
ATOM 1789 O O . GLU A 1 226 ? -35.473 6.454 32.271 1.00 86.31 226 GLU A O 1
ATOM 1794 N N . GLN A 1 227 ? -34.370 4.514 32.584 1.00 83.19 227 GLN A N 1
ATOM 1795 C CA . GLN A 1 227 ? -33.018 5.064 32.564 1.00 83.19 227 GLN A CA 1
ATOM 1796 C C . GLN A 1 227 ? -32.100 4.113 31.796 1.00 83.19 227 GLN A C 1
ATOM 1798 O O . GLN A 1 227 ? -32.160 2.900 31.979 1.00 83.19 227 GLN A O 1
ATOM 1803 N N . THR A 1 228 ? -31.246 4.652 30.934 1.00 80.00 228 THR A N 1
ATOM 1804 C CA . THR A 1 228 ? -30.292 3.865 30.142 1.00 80.00 228 THR A CA 1
ATOM 1805 C C . THR A 1 228 ? -28.879 4.108 30.644 1.00 80.00 228 THR A C 1
ATOM 1807 O O . THR A 1 228 ? -28.433 5.256 30.682 1.00 80.00 228 THR A O 1
ATOM 1810 N N . PHE A 1 229 ? -28.166 3.034 30.973 1.00 78.56 229 PHE A N 1
ATOM 1811 C CA . PHE A 1 229 ? -26.807 3.087 31.508 1.00 78.56 229 PHE A CA 1
ATOM 1812 C C . PHE A 1 229 ? -25.803 2.514 30.521 1.00 78.56 229 PHE A C 1
ATOM 1814 O O . PHE A 1 229 ? -26.135 1.653 29.706 1.00 78.56 229 PHE A O 1
ATOM 1821 N N . ASN A 1 230 ? -24.558 2.984 30.608 1.00 70.81 230 ASN A N 1
ATOM 1822 C CA . ASN A 1 230 ? -23.493 2.552 29.701 1.00 70.81 230 ASN A CA 1
ATOM 1823 C C . ASN A 1 230 ? -22.886 1.206 30.116 1.00 70.81 230 ASN A C 1
ATOM 1825 O O . ASN A 1 230 ? -22.225 0.558 29.304 1.00 70.81 230 ASN A O 1
ATOM 1829 N N . THR A 1 231 ? -23.071 0.807 31.377 1.00 75.88 231 THR A N 1
ATOM 1830 C CA . THR A 1 231 ? -22.619 -0.477 31.910 1.00 75.88 231 THR A CA 1
ATOM 1831 C C . THR A 1 231 ? -23.717 -1.139 32.740 1.00 75.88 231 THR A C 1
ATOM 1833 O O . THR A 1 231 ? -24.571 -0.478 33.332 1.00 75.88 231 THR A O 1
ATOM 1836 N N . LYS A 1 232 ? -23.687 -2.473 32.795 1.00 78.62 232 LYS A N 1
ATOM 1837 C CA . LYS A 1 232 ? -24.611 -3.265 33.613 1.00 78.62 232 LYS A CA 1
ATOM 1838 C C . LYS A 1 232 ? -24.382 -3.067 35.115 1.00 78.62 232 LYS A C 1
ATOM 1840 O O . LYS A 1 232 ? -25.334 -3.118 35.882 1.00 78.62 232 LYS A O 1
ATOM 1845 N N . GLU A 1 233 ? -23.138 -2.809 35.519 1.00 79.69 233 GLU A N 1
ATOM 1846 C CA . GLU A 1 233 ? -22.775 -2.511 36.911 1.00 79.69 233 GLU A CA 1
ATOM 1847 C C . GLU A 1 233 ? -23.401 -1.189 37.380 1.00 79.69 233 GLU A C 1
ATOM 1849 O O . GLU A 1 233 ? -24.044 -1.178 38.425 1.00 79.69 233 GLU A O 1
ATOM 1854 N N . GLU A 1 234 ? -23.324 -0.120 36.572 1.00 81.62 234 GLU A N 1
ATOM 1855 C CA . GLU A 1 234 ? -24.000 1.161 36.854 1.00 81.62 234 GLU A CA 1
ATOM 1856 C C . GLU A 1 234 ? -25.522 0.982 36.975 1.00 81.62 234 GLU A C 1
ATOM 1858 O O . GLU A 1 234 ? -26.145 1.508 37.896 1.00 81.62 234 GLU A O 1
ATOM 1863 N N . ALA A 1 235 ? -26.124 0.201 36.071 1.00 85.56 235 ALA A N 1
ATOM 1864 C CA . ALA A 1 235 ? -27.560 -0.066 36.095 1.00 85.56 235 ALA A CA 1
ATOM 1865 C C . ALA A 1 235 ? -27.994 -0.862 37.341 1.00 85.56 235 ALA A C 1
ATOM 1867 O O . ALA A 1 235 ? -29.062 -0.602 37.893 1.00 85.56 235 ALA A O 1
ATOM 1868 N N . LEU A 1 236 ? -27.181 -1.832 37.781 1.00 86.44 236 LEU A N 1
ATOM 1869 C CA . LEU A 1 236 ? -27.436 -2.643 38.977 1.00 86.44 236 LEU A CA 1
ATOM 1870 C C . LEU A 1 236 ? -27.297 -1.826 40.264 1.00 86.44 236 LEU A C 1
ATOM 1872 O O . LEU A 1 236 ? -28.108 -1.987 41.176 1.00 86.44 236 LEU A O 1
ATOM 1876 N N . GLU A 1 237 ? -26.290 -0.957 40.342 1.00 89.19 237 GLU A N 1
ATOM 1877 C CA . GLU A 1 237 ? -26.093 -0.066 41.486 1.00 89.19 237 GLU A CA 1
ATOM 1878 C C . GLU A 1 237 ? -27.270 0.908 41.630 1.00 89.19 237 GLU A C 1
ATOM 1880 O O . GLU A 1 237 ? -27.851 1.010 42.711 1.00 89.19 237 GLU A O 1
ATOM 1885 N N . GLU A 1 238 ? -27.711 1.526 40.529 1.00 89.81 238 GLU A N 1
ATOM 1886 C CA . GLU A 1 238 ? -28.896 2.390 40.537 1.00 89.81 238 GLU A CA 1
ATOM 1887 C C . GLU A 1 238 ? -30.172 1.613 40.896 1.00 89.81 238 GLU A C 1
ATOM 1889 O O . GLU A 1 238 ? -30.979 2.083 41.699 1.00 89.81 238 GLU A O 1
ATOM 1894 N N . ALA A 1 239 ? -30.369 0.409 40.345 1.00 89.56 239 ALA A N 1
ATOM 1895 C CA . ALA A 1 239 ? -31.532 -0.423 40.658 1.00 89.56 239 ALA A CA 1
ATOM 1896 C C . ALA A 1 239 ? -31.606 -0.763 42.151 1.00 89.56 239 ALA A C 1
ATOM 1898 O O . ALA A 1 239 ? -32.686 -0.722 42.749 1.00 89.56 239 ALA A O 1
ATOM 1899 N N . LYS A 1 240 ? -30.454 -1.079 42.754 1.00 91.06 240 LYS A N 1
ATOM 1900 C CA . LYS A 1 240 ? -30.338 -1.376 44.179 1.00 91.06 240 LYS A CA 1
ATOM 1901 C C . LYS A 1 240 ? -30.662 -0.147 45.025 1.00 91.06 240 LYS A C 1
ATOM 1903 O O . LYS A 1 240 ? -31.538 -0.245 45.881 1.00 91.06 240 LYS A O 1
ATOM 1908 N N . ASN A 1 241 ? -30.040 0.995 44.729 1.00 89.44 241 ASN A N 1
ATOM 1909 C CA . ASN A 1 241 ? -30.292 2.254 45.435 1.00 89.44 241 ASN A CA 1
ATOM 1910 C C . ASN A 1 241 ? -31.771 2.652 45.346 1.00 89.44 241 ASN A C 1
ATOM 1912 O O . ASN A 1 241 ? -32.397 2.970 46.353 1.00 89.44 241 ASN A O 1
ATOM 1916 N N . MET A 1 242 ? -32.370 2.544 44.156 1.00 88.38 242 MET A N 1
ATOM 1917 C CA . MET A 1 242 ? -33.783 2.854 43.948 1.00 88.38 242 MET A CA 1
ATOM 1918 C C . MET A 1 242 ? -34.704 1.921 44.746 1.00 88.38 242 MET A C 1
ATOM 1920 O O . MET A 1 242 ? -35.696 2.382 45.309 1.00 88.38 242 MET A O 1
ATOM 1924 N N . CYS A 1 243 ? -34.405 0.619 44.817 1.00 88.31 243 CYS A N 1
ATOM 1925 C CA . CYS A 1 243 ? -35.202 -0.321 45.610 1.00 88.31 243 CYS A CA 1
ATOM 1926 C C . CYS A 1 243 ? -35.056 -0.071 47.118 1.00 88.31 243 CYS A C 1
ATOM 1928 O O . CYS A 1 243 ? -36.061 -0.109 47.827 1.00 88.31 243 CYS A O 1
ATOM 1930 N N . GLU A 1 244 ? -33.843 0.199 47.606 1.00 87.50 244 GLU A N 1
ATOM 1931 C CA . GLU A 1 244 ? -33.580 0.516 49.017 1.00 87.50 244 GLU A CA 1
ATOM 1932 C C . GLU A 1 244 ? -34.304 1.807 49.430 1.00 87.50 244 GLU A C 1
ATOM 1934 O O . GLU A 1 244 ? -35.131 1.779 50.344 1.00 87.50 244 GLU A O 1
ATOM 1939 N N . ASP A 1 245 ? -34.137 2.898 48.679 1.00 87.06 245 ASP A N 1
ATOM 1940 C CA . ASP A 1 245 ? -34.791 4.180 48.971 1.00 87.06 245 ASP A CA 1
ATOM 1941 C C . ASP A 1 245 ? -36.323 4.085 48.925 1.00 87.06 245 ASP A C 1
ATOM 1943 O O . ASP A 1 245 ? -37.032 4.660 49.763 1.00 87.06 245 ASP A O 1
ATOM 1947 N N . MET A 1 246 ? -36.865 3.342 47.956 1.00 84.75 246 MET A N 1
ATOM 1948 C CA . MET A 1 246 ? -38.310 3.171 47.823 1.00 84.75 246 MET A CA 1
ATOM 1949 C C . MET A 1 246 ? -38.903 2.304 48.937 1.00 84.75 246 MET A C 1
ATOM 1951 O O . MET A 1 246 ? -40.008 2.614 49.388 1.00 84.75 246 MET A O 1
ATOM 1955 N N . ASN A 1 247 ? -38.192 1.271 49.397 1.00 85.56 247 ASN A N 1
ATOM 1956 C CA . ASN A 1 247 ? -38.640 0.395 50.483 1.00 85.56 247 ASN A CA 1
ATOM 1957 C C . ASN A 1 247 ? -38.491 1.048 51.867 1.00 85.56 247 ASN A C 1
ATOM 1959 O O . ASN A 1 247 ? -39.370 0.885 52.713 1.00 85.56 247 ASN A O 1
ATOM 1963 N N . GLU A 1 248 ? -37.408 1.791 52.107 1.00 83.19 248 GLU A N 1
ATOM 1964 C CA . GLU A 1 248 ? -37.108 2.351 53.431 1.00 83.19 248 GLU A CA 1
ATOM 1965 C C . GLU A 1 248 ? -37.719 3.741 53.641 1.00 83.19 248 GLU A C 1
ATOM 1967 O O . GLU A 1 248 ? -38.282 4.023 54.703 1.00 83.19 248 GLU A O 1
ATOM 1972 N N . THR A 1 249 ? -37.659 4.607 52.626 1.00 76.56 249 THR A N 1
ATOM 1973 C CA . THR A 1 249 ? -37.911 6.046 52.805 1.00 76.56 249 THR A CA 1
ATOM 1974 C C . THR A 1 249 ? -39.236 6.506 52.194 1.00 76.56 249 THR A C 1
ATOM 1976 O O . THR A 1 249 ? -39.880 7.412 52.728 1.00 76.56 249 THR A O 1
ATOM 1979 N N . PHE A 1 250 ? -39.685 5.898 51.089 1.00 71.62 250 PHE A N 1
ATOM 1980 C CA . PHE A 1 250 ? -40.789 6.453 50.289 1.00 71.62 250 PHE A CA 1
ATOM 1981 C C . PHE A 1 250 ? -42.100 5.653 50.323 1.00 71.62 250 PHE A C 1
ATOM 1983 O O . PHE A 1 250 ? -43.189 6.242 50.321 1.00 71.62 250 PHE A O 1
ATOM 1990 N N . CYS A 1 251 ? -42.047 4.320 50.310 1.00 71.75 251 CYS A N 1
ATOM 1991 C CA . CYS A 1 251 ? -43.227 3.483 50.108 1.00 71.75 251 CYS A CA 1
ATOM 1992 C C . CYS A 1 251 ? -43.334 2.354 51.138 1.00 71.75 251 CYS A C 1
ATOM 1994 O O . CYS A 1 251 ? -42.821 1.264 50.958 1.00 71.75 251 CYS A O 1
ATOM 1996 N N . GLN A 1 252 ? -44.136 2.576 52.179 1.00 74.44 252 GLN A N 1
ATOM 1997 C CA . GLN A 1 252 ? -44.393 1.571 53.222 1.00 74.44 252 GLN A CA 1
ATOM 1998 C C . GLN A 1 252 ? -45.489 0.544 52.859 1.00 74.44 252 GLN A C 1
ATOM 2000 O O . GLN A 1 252 ? -45.874 -0.271 53.693 1.00 74.44 252 GLN A O 1
ATOM 2005 N N . LYS A 1 253 ? -46.059 0.611 51.645 1.00 78.94 253 LYS A N 1
ATOM 2006 C CA . LYS A 1 253 ? -47.183 -0.247 51.202 1.00 78.94 253 LYS A CA 1
ATOM 2007 C C . LYS A 1 253 ? -46.807 -1.270 50.132 1.00 78.94 253 LYS A C 1
ATOM 2009 O O . LYS A 1 253 ? -47.582 -2.189 49.883 1.00 78.94 253 LYS A O 1
ATOM 2014 N N . HIS A 1 254 ? -45.674 -1.080 49.470 1.00 82.19 254 HIS A N 1
ATOM 2015 C CA . HIS A 1 254 ? -45.220 -1.955 48.402 1.00 82.19 254 HIS A CA 1
ATOM 2016 C C . HIS A 1 254 ? -43.775 -2.351 48.658 1.00 82.19 254 HIS A C 1
ATOM 2018 O O . HIS A 1 254 ? -42.998 -1.518 49.113 1.00 82.19 254 HIS A O 1
ATOM 2024 N N . SER A 1 255 ? -43.432 -3.588 48.317 1.00 84.31 255 SER A N 1
ATOM 2025 C CA . SER A 1 255 ? -42.048 -4.037 48.244 1.00 84.31 255 SER A CA 1
ATOM 2026 C C . SER A 1 255 ? -41.545 -3.904 46.808 1.00 84.31 255 SER A C 1
ATOM 2028 O O . SER A 1 255 ? -42.213 -4.336 45.863 1.00 84.31 255 SER A O 1
ATOM 2030 N N . PHE A 1 256 ? -40.384 -3.275 46.659 1.00 87.62 256 PHE A N 1
ATOM 2031 C CA . PHE A 1 256 ? -39.658 -3.110 45.405 1.00 87.62 256 PHE A CA 1
ATOM 2032 C C . PHE A 1 256 ? -38.509 -4.114 45.336 1.00 87.62 256 PHE A C 1
ATOM 2034 O O . PHE A 1 256 ? -37.710 -4.218 46.269 1.00 87.62 256 PHE A O 1
ATOM 2041 N N . SER A 1 257 ? -38.427 -4.831 44.220 1.00 87.31 257 SER A N 1
ATOM 2042 C CA . SER A 1 257 ? -37.334 -5.742 43.877 1.00 87.31 257 SER A CA 1
ATOM 2043 C C . SER A 1 257 ? -37.008 -5.613 42.391 1.00 87.31 257 SER A C 1
ATOM 2045 O O . SER A 1 257 ? -37.791 -5.046 41.629 1.00 87.31 257 SER A O 1
ATOM 2047 N N . PHE A 1 258 ? -35.858 -6.123 41.957 1.00 89.31 258 PHE A N 1
ATOM 2048 C CA . PHE A 1 258 ? -35.465 -6.083 40.551 1.00 89.31 258 PHE A CA 1
ATOM 2049 C C . PHE A 1 258 ? -35.142 -7.477 40.013 1.00 89.31 258 PHE A C 1
ATOM 2051 O O . PHE A 1 258 ? -34.657 -8.344 40.739 1.00 89.31 258 PHE A O 1
ATOM 2058 N N . GLU A 1 259 ? -35.421 -7.680 38.727 1.00 86.81 259 GLU A N 1
ATOM 2059 C CA . GLU A 1 259 ? -35.016 -8.858 37.963 1.00 86.81 259 GLU A CA 1
ATOM 2060 C C . GLU A 1 259 ? -34.027 -8.456 36.871 1.00 86.81 259 GLU A C 1
ATOM 2062 O O . GLU A 1 259 ? -34.205 -7.451 36.179 1.00 86.81 259 GLU A O 1
ATOM 2067 N N . GLU A 1 260 ? -32.976 -9.257 36.731 1.00 83.31 260 GLU A N 1
ATOM 2068 C CA . GLU A 1 260 ? -31.886 -9.033 35.792 1.00 83.31 260 GLU A CA 1
ATOM 2069 C C . GLU A 1 260 ? -32.078 -9.895 34.538 1.00 83.31 260 GLU A C 1
ATOM 2071 O O . GLU A 1 260 ? -32.065 -11.123 34.615 1.00 83.31 260 GLU A O 1
ATOM 2076 N N . ASN A 1 261 ? -32.208 -9.248 33.379 1.00 78.25 261 ASN A N 1
ATOM 2077 C CA . ASN A 1 261 ? -32.170 -9.887 32.064 1.00 78.25 261 ASN A CA 1
ATOM 2078 C C . ASN A 1 261 ? -30.850 -9.551 31.341 1.00 78.25 261 ASN A C 1
ATOM 2080 O O . ASN A 1 261 ? -29.993 -8.829 31.859 1.00 78.25 261 ASN A O 1
ATOM 2084 N N . GLU A 1 262 ? -30.655 -10.082 30.128 1.00 65.88 262 GLU A N 1
ATOM 2085 C CA . GLU A 1 262 ? -29.399 -9.900 29.382 1.00 65.88 262 GLU A CA 1
ATOM 2086 C C . GLU A 1 262 ? -29.060 -8.418 29.127 1.00 65.88 262 GLU A C 1
ATOM 2088 O O . GLU A 1 262 ? -27.916 -8.038 29.357 1.00 65.88 262 GLU A O 1
ATOM 2093 N N . ASN A 1 263 ? -30.044 -7.578 28.764 1.00 73.75 263 ASN A N 1
ATOM 2094 C CA . ASN A 1 263 ? -29.857 -6.143 28.457 1.00 73.75 263 ASN A CA 1
ATOM 2095 C C . ASN A 1 263 ? -30.882 -5.206 29.141 1.00 73.75 263 ASN A C 1
ATOM 2097 O O . ASN A 1 263 ? -30.979 -4.023 28.809 1.00 73.75 263 ASN A O 1
ATOM 2101 N N . GLU A 1 264 ? -31.668 -5.720 30.087 1.00 81.81 264 GLU A N 1
ATOM 2102 C CA . GLU A 1 264 ? -32.713 -4.963 30.786 1.00 81.81 264 GLU A CA 1
ATOM 2103 C C . GLU A 1 264 ? -32.722 -5.342 32.270 1.00 81.81 264 GLU A C 1
ATOM 2105 O O . GLU A 1 264 ? -32.588 -6.516 32.613 1.00 81.81 264 GLU A O 1
ATOM 2110 N N . ILE A 1 265 ? -32.888 -4.355 33.147 1.00 87.75 265 ILE A N 1
ATOM 2111 C CA . ILE A 1 265 ? -33.167 -4.560 34.568 1.00 87.75 265 ILE A CA 1
ATOM 2112 C C . ILE A 1 265 ? -34.582 -4.059 34.816 1.00 87.75 265 ILE A C 1
ATOM 2114 O O . ILE A 1 265 ? -34.881 -2.880 34.618 1.00 87.75 265 ILE A O 1
ATOM 2118 N N . LEU A 1 266 ? -35.462 -4.960 35.236 1.00 88.75 266 LEU A N 1
ATOM 2119 C CA . LEU A 1 266 ? -36.866 -4.646 35.458 1.00 88.75 266 LEU A CA 1
ATOM 2120 C C . LEU A 1 266 ? -37.129 -4.504 36.956 1.00 88.75 266 LEU A C 1
ATOM 2122 O O . LEU A 1 266 ? -36.988 -5.473 37.700 1.00 88.75 266 LEU A O 1
ATOM 2126 N N . ILE A 1 267 ? -37.556 -3.321 37.396 1.00 89.75 267 ILE A N 1
ATOM 2127 C CA . ILE A 1 267 ? -38.006 -3.107 38.773 1.00 89.75 267 ILE A CA 1
ATOM 2128 C C . ILE A 1 267 ? -39.477 -3.508 38.873 1.00 89.75 267 ILE A C 1
ATOM 2130 O O . ILE A 1 267 ? -40.349 -2.943 38.201 1.00 89.75 267 ILE A O 1
ATOM 2134 N N . LYS A 1 268 ? -39.743 -4.493 39.730 1.00 89.38 268 LYS A N 1
ATOM 2135 C CA . LYS A 1 268 ? -41.069 -5.012 40.052 1.00 89.38 268 LYS A CA 1
ATOM 2136 C C . LYS A 1 268 ? -41.537 -4.481 41.395 1.00 89.38 268 LYS A C 1
ATOM 2138 O O . LYS A 1 268 ? -40.758 -4.197 42.302 1.00 89.38 268 LYS A O 1
ATOM 2143 N N . MET A 1 269 ? -42.854 -4.378 41.507 1.00 87.31 269 MET A N 1
ATOM 2144 C CA . MET A 1 269 ? -43.526 -3.913 42.707 1.00 87.31 269 MET A CA 1
ATOM 2145 C C . MET A 1 269 ? -44.574 -4.941 43.127 1.00 87.31 269 MET A C 1
ATOM 2147 O O . MET A 1 269 ? -45.485 -5.253 42.356 1.00 87.31 269 MET A O 1
ATOM 2151 N N . ALA A 1 270 ? -44.473 -5.422 44.362 1.00 80.12 270 ALA A N 1
ATOM 2152 C CA . ALA A 1 270 ? -45.472 -6.272 44.997 1.00 80.12 270 ALA A CA 1
ATOM 2153 C C . ALA A 1 270 ? -46.195 -5.493 46.102 1.00 80.12 270 ALA A C 1
ATOM 2155 O O . ALA A 1 270 ? -45.608 -4.633 46.757 1.00 80.12 270 ALA A O 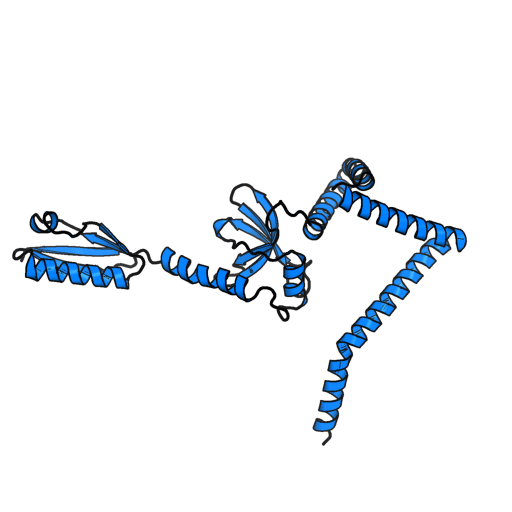1
ATOM 2156 N N . GLN A 1 271 ? -47.483 -5.766 46.304 1.00 75.56 271 GLN A N 1
ATOM 2157 C CA . GLN A 1 271 ? -48.179 -5.305 47.507 1.00 75.56 271 GLN A CA 1
ATOM 2158 C C . GLN A 1 271 ? -47.741 -6.180 48.680 1.00 75.56 271 GLN A C 1
ATOM 2160 O O . GLN A 1 271 ? -47.705 -7.402 48.530 1.00 75.56 271 GLN A O 1
ATOM 2165 N N . ASN A 1 272 ? -47.381 -5.541 49.797 1.00 63.50 272 ASN A N 1
ATOM 2166 C CA . ASN A 1 272 ? -47.138 -6.241 51.061 1.00 63.50 272 ASN A CA 1
ATOM 2167 C C . ASN A 1 272 ? -48.431 -6.831 51.626 1.00 63.50 272 ASN A C 1
ATOM 2169 O O . ASN A 1 272 ? -49.496 -6.195 51.439 1.00 63.50 272 ASN A O 1
#